Protein AF-A0A3P3Z7N4-F1 (afdb_monomer_lite)

Sequence (341 aa):
MRTVRTRLVSSTAASLHRSHCRSRAYYFGAAGAAVWHRCRRLAGVTTTTTHIASAAVSASPSSLSTARRTYYWPYPENLVPEGATTSPFQSSPVPSVRERIIREYALGPLFGSRTPCCMLGFADTARDVVERKGDVRQWVARALGKVEVDVELGALVQTKEMLLHRSGTDESPRLADGAGSRPDAELRRVTRYARLPVQARTLLEVYLPGEEQDEMNAAEDVDAIILAHGYFLQQQFYRYMTASPSSAPGYIGQSGIEGSTREEAVSKMQPHSREYSKGDDEADVKLCVTALHDTCGVIYCEVPVLDESDFVFDKLHGKEVDCETAERVMNRWTRRGTQQQ

pLDDT: mean 76.32, std 24.42, range [26.95, 98.31]

Organism: NCBI:txid420245

Radius of gyration: 34.22 Å; chains: 1; bounding box: 90×124×72 Å

Secondary structure (DSSP, 8-state):
-PPP-PPPP-------------------------------------------PPP---------------PPPSS-GGGS-TTPPPPPSSS-S-HHHHHHHHHHHHTS--TT----SEEEEESS-HHHHHTTHHHHHHHHHHHTT--TTT-EEEEEEEPP--SS--TT-TTSPEETT-TTS-TTHHHHHHH-SSPPPEEESEEEEEE-PPP---STTHHHHHHHHHHHHHHHHHHHHHHHHHHS---------------------------------TTTHHHHHHHHHHHHHHTT-EEEEEPPPP-TT----SEETTEE--HHHHHHHHHHHHHHHHHH-

Structure (mmCIF, N/CA/C/O backbone):
data_AF-A0A3P3Z7N4-F1
#
_entry.id   AF-A0A3P3Z7N4-F1
#
loop_
_atom_site.group_PDB
_atom_site.id
_atom_site.type_symbol
_atom_site.label_atom_id
_atom_site.label_alt_id
_atom_site.label_comp_id
_atom_site.label_asym_id
_atom_site.label_entity_id
_atom_site.label_seq_id
_atom_site.pdbx_PDB_ins_code
_atom_site.Cartn_x
_atom_site.Cartn_y
_atom_site.Cartn_z
_atom_site.occupancy
_atom_site.B_iso_or_equiv
_atom_site.auth_seq_id
_atom_site.auth_comp_id
_atom_site.auth_asym_id
_atom_site.auth_atom_id
_atom_site.pdbx_PDB_model_num
ATOM 1 N N . MET A 1 1 ? 50.446 45.286 4.235 1.00 41.16 1 MET A N 1
ATOM 2 C CA . MET A 1 1 ? 49.685 44.118 3.744 1.00 41.16 1 MET A CA 1
ATOM 3 C C . MET A 1 1 ? 49.775 43.017 4.790 1.00 41.16 1 MET A C 1
ATOM 5 O O . MET A 1 1 ? 50.843 42.449 4.963 1.00 41.16 1 MET A O 1
ATOM 9 N N . ARG A 1 2 ? 48.717 42.822 5.587 1.00 31.77 2 ARG A N 1
ATOM 10 C CA . ARG A 1 2 ? 48.674 41.832 6.676 1.00 31.77 2 ARG A CA 1
ATOM 11 C C . ARG A 1 2 ? 47.975 40.574 6.168 1.00 31.77 2 ARG A C 1
ATOM 13 O O . ARG A 1 2 ? 46.833 40.652 5.731 1.00 31.77 2 ARG A O 1
ATOM 20 N N . THR A 1 3 ? 48.669 39.445 6.213 1.00 37.03 3 THR A N 1
ATOM 21 C CA . THR A 1 3 ? 48.144 38.117 5.895 1.00 37.03 3 THR A CA 1
ATOM 22 C C . THR A 1 3 ? 47.471 37.527 7.133 1.00 37.03 3 THR A C 1
ATOM 24 O O . THR A 1 3 ? 48.093 37.364 8.181 1.00 37.03 3 THR A O 1
ATOM 27 N N . VAL A 1 4 ? 46.177 37.230 7.021 1.00 38.44 4 VAL A N 1
ATOM 28 C CA . VAL A 1 4 ? 45.397 36.543 8.057 1.00 38.44 4 VAL A CA 1
ATOM 29 C C . VAL A 1 4 ? 45.470 35.043 7.781 1.00 38.44 4 VAL A C 1
ATOM 31 O O . VAL A 1 4 ? 45.042 34.575 6.731 1.00 38.44 4 VAL A O 1
ATOM 34 N N . ARG A 1 5 ? 46.049 34.292 8.723 1.00 34.59 5 ARG A N 1
ATOM 35 C CA . ARG A 1 5 ? 46.011 32.825 8.766 1.00 34.59 5 ARG A CA 1
ATOM 36 C C . ARG A 1 5 ? 44.714 32.392 9.444 1.00 34.59 5 ARG A C 1
ATOM 38 O O . ARG A 1 5 ? 44.569 32.578 10.650 1.00 34.59 5 ARG A O 1
ATOM 45 N N . THR A 1 6 ? 43.808 31.778 8.699 1.00 40.41 6 THR A N 1
ATOM 46 C CA . THR A 1 6 ? 42.679 31.027 9.255 1.00 40.41 6 THR A CA 1
ATOM 47 C C . THR A 1 6 ? 43.144 29.615 9.620 1.00 40.41 6 THR A C 1
ATOM 49 O O . THR A 1 6 ? 43.668 28.873 8.792 1.00 40.41 6 THR A O 1
ATOM 52 N N . ARG A 1 7 ? 43.005 29.260 10.903 1.00 33.44 7 ARG A N 1
ATOM 53 C CA . ARG A 1 7 ? 43.149 27.887 11.402 1.00 33.44 7 ARG A CA 1
ATOM 54 C C . ARG A 1 7 ? 41.837 27.151 11.138 1.00 33.44 7 ARG A C 1
ATOM 56 O O . ARG A 1 7 ? 40.801 27.574 11.641 1.00 33.44 7 ARG A O 1
ATOM 63 N N . LEU A 1 8 ? 41.898 26.061 10.381 1.00 32.59 8 LEU A N 1
ATOM 64 C CA . LEU A 1 8 ? 40.825 25.073 10.307 1.00 32.59 8 LEU A CA 1
ATOM 65 C C . LEU A 1 8 ? 40.848 24.233 11.589 1.00 32.59 8 LEU A C 1
ATOM 67 O O . LEU A 1 8 ? 41.893 23.716 11.984 1.00 32.59 8 LEU A O 1
ATOM 71 N N . VAL A 1 9 ? 39.695 24.154 12.247 1.00 30.95 9 VAL A N 1
ATOM 72 C CA . VAL A 1 9 ? 39.437 23.276 13.387 1.00 30.95 9 VAL A CA 1
ATOM 73 C C . VAL A 1 9 ? 39.150 21.880 12.845 1.00 30.95 9 VAL A C 1
ATOM 75 O O . VAL A 1 9 ? 38.325 21.708 11.950 1.00 30.95 9 VAL A O 1
ATOM 78 N N . SER A 1 10 ? 39.856 20.893 13.382 1.00 33.38 10 SER A N 1
ATOM 79 C CA . SER A 1 10 ? 39.671 19.478 13.087 1.00 33.38 10 SER A CA 1
ATOM 80 C C . SER A 1 10 ? 38.297 19.024 13.581 1.00 33.38 10 SER A C 1
ATOM 82 O O . SER A 1 10 ? 38.078 18.934 14.787 1.00 33.38 10 SER A O 1
ATOM 84 N N . SER A 1 11 ? 37.376 18.733 12.662 1.00 31.56 11 SER A N 1
ATOM 85 C CA . SER A 1 11 ? 36.154 18.000 12.989 1.00 31.56 11 SER A CA 1
ATOM 86 C C . SER A 1 11 ? 36.476 16.509 13.024 1.00 31.56 11 SER A C 1
ATOM 88 O O . SER A 1 11 ? 36.884 15.914 12.025 1.00 31.56 11 SER A O 1
ATOM 90 N N . THR A 1 12 ? 36.361 15.923 14.210 1.00 31.84 12 THR A N 1
ATOM 91 C CA . THR A 1 12 ? 36.505 14.491 14.456 1.00 31.84 12 THR A CA 1
ATOM 92 C C . THR A 1 12 ? 35.275 13.780 13.899 1.00 31.84 12 THR A C 1
ATOM 94 O O . THR A 1 12 ? 34.240 13.706 14.553 1.00 31.84 12 THR A O 1
ATOM 97 N N . ALA A 1 13 ? 35.380 13.259 12.677 1.00 30.30 13 ALA A N 1
ATOM 98 C CA . ALA A 1 13 ? 34.390 12.341 12.136 1.00 30.30 13 ALA A CA 1
ATOM 99 C C . ALA A 1 13 ? 34.487 11.008 12.893 1.00 30.30 13 ALA A C 1
ATOM 101 O O . ALA A 1 13 ? 35.474 10.277 12.779 1.00 30.30 13 ALA A O 1
ATOM 102 N N . ALA A 1 14 ? 33.465 10.706 13.691 1.00 31.00 14 ALA A N 1
ATOM 103 C CA . ALA A 1 14 ? 33.264 9.384 14.255 1.00 31.00 14 ALA A CA 1
ATOM 104 C C . ALA A 1 14 ? 32.964 8.408 13.107 1.00 31.00 14 ALA A C 1
ATOM 106 O O . ALA A 1 14 ? 31.876 8.380 12.541 1.00 31.00 14 ALA A O 1
ATOM 107 N N . SER A 1 15 ? 33.983 7.634 12.742 1.00 31.30 15 SER A N 1
ATOM 108 C CA . SER A 1 15 ? 33.904 6.500 11.827 1.00 31.30 15 SER A CA 1
ATOM 109 C C . SER A 1 15 ? 32.973 5.436 12.418 1.00 31.30 15 SER A C 1
ATOM 111 O O . SER A 1 15 ? 33.385 4.651 13.277 1.00 31.30 15 SER A O 1
ATOM 113 N N . LEU A 1 16 ? 31.725 5.386 11.948 1.00 34.00 16 LEU A N 1
ATOM 114 C CA . LEU A 1 16 ? 30.854 4.239 12.174 1.00 34.00 16 LEU A CA 1
ATOM 115 C C . LEU A 1 16 ? 31.331 3.079 11.301 1.00 34.00 16 LEU A C 1
ATOM 117 O O . LEU A 1 16 ? 31.264 3.078 10.073 1.00 34.00 16 LEU A O 1
ATOM 121 N N . HIS A 1 17 ? 31.884 2.103 12.004 1.00 26.95 17 HIS A N 1
ATOM 122 C CA . HIS A 1 17 ? 32.430 0.861 11.505 1.00 26.95 17 HIS A CA 1
ATOM 123 C C . HIS A 1 17 ? 31.325 0.072 10.782 1.00 26.95 17 HIS A C 1
ATOM 125 O O . HIS A 1 17 ? 30.440 -0.503 11.413 1.00 26.95 17 HIS A O 1
ATOM 131 N N . ARG A 1 18 ? 31.380 0.031 9.444 1.00 31.12 18 ARG A N 1
ATOM 132 C CA . ARG A 1 18 ? 30.568 -0.867 8.609 1.00 31.12 18 ARG A CA 1
ATOM 133 C C . ARG A 1 18 ? 30.838 -2.308 9.057 1.00 31.12 18 ARG A C 1
ATOM 135 O O . ARG A 1 18 ? 31.933 -2.839 8.873 1.00 31.12 18 ARG A O 1
ATOM 142 N N . SER A 1 19 ? 29.856 -2.919 9.709 1.00 35.84 19 SER A N 1
ATOM 143 C CA . SER A 1 19 ? 29.897 -4.319 10.119 1.00 35.84 19 SER A CA 1
ATOM 144 C C . SER A 1 19 ? 29.533 -5.187 8.911 1.00 35.84 19 SER A C 1
ATOM 146 O O . SER A 1 19 ? 28.408 -5.154 8.415 1.00 35.84 19 SER A O 1
ATOM 148 N N . HIS A 1 20 ? 30.508 -5.952 8.419 1.00 32.84 20 HIS A N 1
ATOM 149 C CA . HIS A 1 20 ? 30.301 -6.990 7.417 1.00 32.84 20 HIS A CA 1
ATOM 150 C C . HIS A 1 20 ? 29.533 -8.169 8.034 1.00 32.84 20 HIS A C 1
ATOM 152 O O . HIS A 1 20 ? 30.132 -9.069 8.626 1.00 32.84 20 HIS A O 1
ATOM 158 N N . CYS A 1 21 ? 28.215 -8.207 7.846 1.00 35.97 21 CYS A N 1
ATOM 159 C CA . CYS A 1 21 ? 27.433 -9.421 8.055 1.00 35.97 21 CYS A CA 1
ATOM 160 C C . CYS A 1 21 ? 27.769 -10.434 6.951 1.00 35.97 21 CYS A C 1
ATOM 162 O O . CYS A 1 21 ? 27.245 -10.395 5.840 1.00 35.97 21 CYS A O 1
ATOM 164 N N . ARG A 1 22 ? 28.696 -11.348 7.258 1.00 32.25 22 ARG A N 1
ATOM 165 C CA . ARG A 1 22 ? 28.960 -12.554 6.467 1.00 32.25 22 ARG A CA 1
ATOM 166 C C . ARG A 1 22 ? 27.738 -13.475 6.541 1.00 32.25 22 ARG A C 1
ATOM 168 O O . ARG A 1 22 ? 27.557 -14.171 7.537 1.00 32.25 22 ARG A O 1
ATOM 175 N N . SER A 1 23 ? 26.941 -13.520 5.474 1.00 32.84 23 SER A N 1
ATOM 176 C CA . SER A 1 23 ? 25.936 -14.566 5.265 1.00 32.84 23 SER A CA 1
ATOM 177 C C . SER A 1 23 ? 26.603 -15.939 5.237 1.00 32.84 23 SER A C 1
ATOM 179 O O . SER A 1 23 ? 27.357 -16.285 4.327 1.00 32.84 23 SER A O 1
ATOM 181 N N . ARG A 1 24 ? 26.335 -16.726 6.278 1.00 31.88 24 ARG A N 1
ATOM 182 C CA . ARG A 1 24 ? 26.761 -18.116 6.407 1.00 31.88 24 ARG A CA 1
ATOM 183 C C . ARG A 1 24 ? 25.707 -18.982 5.717 1.00 31.88 24 ARG A C 1
ATOM 185 O O . ARG A 1 24 ? 24.643 -19.232 6.273 1.00 31.88 24 ARG A O 1
ATOM 192 N N . ALA A 1 25 ? 25.987 -19.395 4.485 1.00 29.91 25 ALA A N 1
ATOM 193 C CA . ALA A 1 25 ? 25.160 -20.352 3.763 1.00 29.91 25 ALA A CA 1
ATOM 194 C C . ALA A 1 25 ? 25.224 -21.719 4.465 1.00 29.91 25 ALA A C 1
ATOM 196 O O . ALA A 1 25 ? 26.286 -22.341 4.544 1.00 29.91 25 ALA A O 1
ATOM 197 N N . TYR A 1 26 ? 24.090 -22.180 4.988 1.00 34.16 26 TYR A N 1
ATOM 198 C CA . TYR A 1 26 ? 23.929 -23.557 5.435 1.00 34.16 26 TYR A CA 1
ATOM 199 C C . TYR A 1 26 ? 23.662 -24.433 4.210 1.00 34.16 26 TYR A C 1
ATOM 201 O O . TYR A 1 26 ? 22.595 -24.371 3.605 1.00 34.16 26 TYR A O 1
ATOM 209 N N . TYR A 1 27 ? 24.645 -25.255 3.844 1.00 31.73 27 TYR A N 1
ATOM 210 C CA . TYR A 1 27 ? 24.442 -26.381 2.939 1.00 31.73 27 TYR A CA 1
ATOM 211 C C . TYR A 1 27 ? 23.614 -27.447 3.666 1.00 31.73 27 TYR A C 1
ATOM 213 O O . TYR A 1 27 ? 24.137 -28.171 4.511 1.00 31.73 27 TYR A O 1
ATOM 221 N N . PHE A 1 28 ? 22.328 -27.560 3.333 1.00 33.28 28 PHE A N 1
ATOM 222 C CA . PHE A 1 28 ? 21.555 -28.767 3.616 1.00 33.28 28 PHE A CA 1
ATOM 223 C C . PHE A 1 28 ? 21.706 -29.731 2.438 1.00 33.28 28 PHE A C 1
ATOM 225 O O . PHE A 1 28 ? 21.232 -29.474 1.333 1.00 33.28 28 PHE A O 1
ATOM 232 N N . GLY A 1 29 ? 22.409 -30.838 2.681 1.00 32.66 29 GLY A N 1
ATOM 233 C CA . GLY A 1 29 ? 22.515 -31.949 1.745 1.00 32.66 29 GLY A CA 1
ATOM 234 C C . GLY A 1 29 ? 21.173 -32.666 1.609 1.00 32.66 29 GLY A C 1
ATOM 235 O O . GLY A 1 29 ? 20.646 -33.197 2.584 1.00 32.66 29 GLY A O 1
ATOM 236 N N . ALA A 1 30 ? 20.628 -32.691 0.396 1.00 33.91 30 ALA A N 1
ATOM 237 C CA . ALA A 1 30 ? 19.471 -33.502 0.050 1.00 33.91 30 ALA A CA 1
ATOM 238 C C . ALA A 1 30 ? 19.937 -34.920 -0.317 1.00 33.91 30 ALA A C 1
ATOM 240 O O . ALA A 1 30 ? 20.406 -35.168 -1.425 1.00 33.91 30 ALA A O 1
ATOM 241 N N . ALA A 1 31 ? 19.799 -35.854 0.622 1.00 38.25 31 ALA A N 1
ATOM 242 C CA . ALA A 1 31 ? 19.854 -37.287 0.365 1.00 38.25 31 ALA A CA 1
ATOM 243 C C . ALA A 1 31 ? 18.540 -37.910 0.849 1.00 38.25 31 ALA A C 1
ATOM 245 O O . ALA A 1 31 ? 18.157 -37.721 2.000 1.00 38.25 31 ALA A O 1
ATOM 246 N N . GLY A 1 32 ? 17.857 -38.652 -0.028 1.00 34.69 32 GLY A N 1
ATOM 247 C CA . GLY A 1 32 ? 16.730 -39.506 0.360 1.00 34.69 32 GLY A CA 1
ATOM 248 C C . GLY A 1 32 ? 15.469 -39.339 -0.481 1.00 34.69 32 GLY A C 1
ATOM 249 O O . GLY A 1 32 ? 14.424 -38.957 0.036 1.00 34.69 32 GLY A O 1
ATOM 250 N N . ALA A 1 33 ? 15.529 -39.680 -1.769 1.00 35.25 33 ALA A N 1
ATOM 251 C CA . ALA A 1 33 ? 14.325 -39.977 -2.539 1.00 35.25 33 ALA A CA 1
ATOM 252 C C . ALA A 1 33 ? 13.816 -41.379 -2.149 1.00 35.25 33 ALA A C 1
ATOM 254 O O . ALA A 1 33 ? 14.260 -42.385 -2.699 1.00 35.25 33 ALA A O 1
ATOM 255 N N . ALA A 1 34 ? 12.906 -41.452 -1.176 1.00 40.03 34 ALA A N 1
ATOM 256 C CA . ALA A 1 34 ? 12.147 -42.663 -0.878 1.00 40.03 34 ALA A CA 1
ATOM 257 C C . ALA A 1 34 ? 10.864 -42.676 -1.722 1.00 40.03 34 ALA A C 1
ATOM 259 O O . ALA A 1 34 ? 9.957 -41.863 -1.546 1.00 40.03 34 ALA A O 1
ATOM 260 N N . VAL A 1 35 ? 10.824 -43.607 -2.670 1.00 34.88 35 VAL A N 1
ATOM 261 C CA . VAL A 1 35 ? 9.716 -43.878 -3.587 1.00 34.88 35 VAL A CA 1
ATOM 262 C C . VAL A 1 35 ? 8.521 -44.429 -2.803 1.00 34.88 35 VAL A C 1
ATOM 264 O O . VAL A 1 35 ? 8.566 -45.539 -2.277 1.00 34.88 35 VAL A O 1
ATOM 267 N N . TRP A 1 36 ? 7.429 -43.667 -2.738 1.00 35.41 36 TRP A N 1
ATOM 268 C CA . TRP A 1 36 ? 6.142 -44.149 -2.232 1.00 35.41 36 TRP A CA 1
ATOM 269 C C . TRP A 1 36 ? 5.410 -44.919 -3.338 1.00 35.41 36 TRP A C 1
ATOM 271 O O . TRP A 1 36 ? 4.819 -44.331 -4.245 1.00 35.41 36 TRP A O 1
ATOM 281 N N . HIS A 1 37 ? 5.430 -46.250 -3.264 1.00 35.28 37 HIS A N 1
ATOM 282 C CA . HIS A 1 37 ? 4.604 -47.103 -4.116 1.00 35.28 37 HIS A CA 1
ATOM 283 C C . HIS A 1 37 ? 3.136 -47.064 -3.663 1.00 35.28 37 HIS A C 1
ATOM 285 O O . HIS A 1 37 ? 2.787 -47.497 -2.566 1.00 35.28 37 HIS A O 1
ATOM 291 N N . ARG A 1 38 ? 2.245 -46.582 -4.541 1.00 39.53 38 ARG A N 1
ATOM 292 C CA . ARG A 1 38 ? 0.792 -46.766 -4.411 1.00 39.53 38 ARG A CA 1
ATOM 293 C C . ARG A 1 38 ? 0.432 -48.218 -4.733 1.00 39.53 38 ARG A C 1
ATOM 295 O O . ARG A 1 38 ? 0.406 -48.603 -5.900 1.00 39.53 38 ARG A O 1
ATOM 302 N N . CYS A 1 39 ? 0.080 -49.001 -3.718 1.00 37.50 39 CYS A N 1
ATOM 303 C CA . CYS A 1 39 ? -0.591 -50.287 -3.901 1.00 37.50 39 CYS A CA 1
ATOM 304 C C . CYS A 1 39 ? -2.046 -50.064 -4.345 1.00 37.50 39 CYS A C 1
ATOM 306 O O . CYS A 1 39 ? -2.912 -49.745 -3.531 1.00 37.50 39 CYS A O 1
ATOM 308 N N . ARG A 1 40 ? -2.337 -50.255 -5.638 1.00 40.84 40 ARG A N 1
ATOM 309 C CA . ARG A 1 40 ? -3.708 -50.497 -6.112 1.00 40.84 40 ARG A CA 1
ATOM 310 C C . ARG A 1 40 ? -4.073 -51.949 -5.805 1.00 40.84 40 ARG A C 1
ATOM 312 O O . ARG A 1 40 ? -3.492 -52.861 -6.383 1.00 40.84 40 ARG A O 1
ATOM 319 N N . ARG A 1 41 ? -5.045 -52.160 -4.915 1.00 37.22 41 ARG A N 1
ATOM 320 C CA . ARG A 1 41 ? -5.753 -53.441 -4.800 1.00 37.22 41 ARG A CA 1
ATOM 321 C C . ARG A 1 41 ? -6.722 -53.549 -5.977 1.00 37.22 41 ARG A C 1
ATOM 323 O O . ARG A 1 41 ? -7.658 -52.761 -6.062 1.00 37.22 41 ARG A O 1
ATOM 330 N N . LEU A 1 42 ? -6.491 -54.506 -6.868 1.00 42.88 42 LEU A N 1
ATOM 331 C CA . LEU A 1 42 ? -7.508 -54.995 -7.792 1.00 42.88 42 LEU A CA 1
ATOM 332 C C . LEU A 1 42 ? -8.066 -56.289 -7.201 1.00 42.88 42 LEU A C 1
ATOM 334 O O . LEU A 1 42 ? -7.333 -57.255 -7.005 1.00 42.88 42 LEU A O 1
ATOM 338 N N . ALA A 1 43 ? -9.355 -56.271 -6.875 1.00 41.62 43 ALA A N 1
ATOM 339 C CA . ALA A 1 43 ? -10.133 -57.478 -6.663 1.00 41.62 43 ALA A CA 1
ATOM 340 C C . ALA A 1 43 ? -10.435 -58.078 -8.044 1.00 41.62 43 ALA A C 1
ATOM 342 O O . ALA A 1 43 ? -10.954 -57.382 -8.915 1.00 41.62 43 ALA A O 1
ATOM 343 N N . GLY A 1 44 ? -10.070 -59.342 -8.248 1.00 36.41 44 GLY A N 1
ATOM 344 C CA . GLY A 1 44 ? -10.205 -60.031 -9.527 1.00 36.41 44 GLY A CA 1
ATOM 345 C C . GLY A 1 44 ? -10.417 -61.525 -9.325 1.00 36.41 44 GLY A C 1
ATOM 346 O O . GLY A 1 44 ? -9.479 -62.266 -9.066 1.00 36.41 44 GLY A O 1
ATOM 347 N N . VAL A 1 45 ? -11.695 -61.880 -9.391 1.00 42.09 45 VAL A N 1
ATOM 348 C CA . VAL A 1 45 ? -12.370 -63.168 -9.594 1.00 42.09 45 VAL A CA 1
ATOM 349 C C . VAL A 1 45 ? -11.506 -64.342 -10.100 1.00 42.09 45 VAL A C 1
ATOM 351 O O . VAL A 1 45 ? -10.765 -64.239 -11.072 1.00 42.09 45 VAL A O 1
ATOM 354 N N . THR A 1 46 ? -11.703 -65.490 -9.449 1.00 43.62 46 THR A N 1
ATOM 355 C CA . THR A 1 46 ? -11.243 -66.846 -9.790 1.00 43.62 46 THR A CA 1
ATOM 356 C C . THR A 1 46 ? -11.765 -67.363 -11.135 1.00 43.62 46 THR A C 1
ATOM 358 O O . THR A 1 46 ? -12.975 -67.366 -11.354 1.00 43.62 46 THR A O 1
ATOM 361 N N . THR A 1 47 ? -10.887 -67.965 -11.943 1.00 41.44 47 THR A N 1
ATOM 362 C CA . THR A 1 47 ? -11.265 -68.993 -12.930 1.00 41.44 47 THR A CA 1
ATOM 363 C C . THR A 1 47 ? -10.280 -70.156 -12.908 1.00 41.44 47 THR A C 1
ATOM 365 O O . THR A 1 47 ? -9.063 -69.979 -12.893 1.00 41.44 47 THR A O 1
ATOM 368 N N . THR A 1 48 ? -10.856 -71.348 -12.878 1.00 39.34 48 THR A N 1
ATOM 369 C CA . THR A 1 48 ? -10.256 -72.673 -12.760 1.00 39.34 48 THR A CA 1
ATOM 370 C C . THR A 1 48 ? -9.749 -73.216 -14.104 1.00 39.34 48 THR A C 1
ATOM 372 O O . THR A 1 48 ? -10.417 -73.089 -15.121 1.00 39.34 48 THR A O 1
ATOM 375 N N . THR A 1 49 ? -8.578 -73.860 -14.035 1.00 40.22 49 THR A N 1
ATOM 376 C CA . THR A 1 49 ? -8.130 -75.079 -14.745 1.00 40.22 49 THR A CA 1
ATOM 377 C C . THR A 1 49 ? -8.274 -75.194 -16.273 1.00 40.22 49 THR A C 1
ATOM 379 O O . THR A 1 49 ? -9.364 -75.288 -16.817 1.00 40.22 49 THR A O 1
ATOM 382 N N . THR A 1 50 ? -7.152 -75.425 -16.960 1.00 40.75 50 THR A N 1
ATOM 383 C CA . THR A 1 50 ? -6.823 -76.714 -17.612 1.00 40.75 50 THR A CA 1
ATOM 384 C C . THR A 1 50 ? -5.391 -76.659 -18.151 1.00 40.75 50 THR A C 1
ATOM 386 O O . THR A 1 50 ? -4.983 -75.701 -18.801 1.00 40.75 50 THR A O 1
ATOM 389 N N . HIS A 1 51 ? -4.607 -77.693 -17.845 1.00 42.16 51 HIS A N 1
ATOM 390 C CA . HIS A 1 51 ? -3.288 -77.910 -18.426 1.00 42.16 51 HIS A CA 1
ATOM 391 C C . HIS A 1 51 ? -3.455 -78.489 -19.830 1.00 42.16 51 HIS A C 1
ATOM 393 O O . HIS A 1 51 ? -4.006 -79.578 -19.983 1.00 42.16 51 HIS A O 1
ATOM 399 N N . ILE A 1 52 ? -2.941 -77.788 -20.838 1.00 47.25 52 ILE A N 1
ATOM 400 C CA . ILE A 1 52 ? -2.688 -78.353 -22.163 1.00 47.25 52 ILE A CA 1
ATOM 401 C C . ILE A 1 52 ? -1.190 -78.240 -22.426 1.00 47.25 52 ILE A C 1
ATOM 403 O O . ILE A 1 52 ? -0.566 -77.207 -22.183 1.00 47.25 52 ILE A O 1
ATOM 407 N N . ALA A 1 53 ? -0.624 -79.372 -22.835 1.00 47.28 53 ALA A N 1
ATOM 408 C CA . ALA A 1 53 ? 0.790 -79.600 -23.040 1.00 47.28 53 ALA A CA 1
ATOM 409 C C . ALA A 1 53 ? 1.404 -78.620 -24.050 1.00 47.28 53 ALA A C 1
ATOM 411 O O . ALA A 1 53 ? 0.838 -78.321 -25.100 1.00 47.28 53 ALA A O 1
ATOM 412 N N . SER A 1 54 ? 2.601 -78.161 -23.696 1.00 42.56 54 SER A N 1
ATOM 413 C CA . SER A 1 54 ? 3.467 -77.300 -24.490 1.00 42.56 54 SER A CA 1
ATOM 414 C C . SER A 1 54 ? 3.930 -78.018 -25.761 1.00 42.56 54 SER A C 1
ATOM 416 O O . SER A 1 54 ? 4.638 -79.021 -25.682 1.00 42.56 54 SER A O 1
ATOM 418 N N . ALA A 1 55 ? 3.567 -77.486 -26.927 1.00 46.25 55 ALA A N 1
ATOM 419 C CA . ALA A 1 55 ? 4.331 -77.695 -28.149 1.00 46.25 55 ALA A CA 1
ATOM 420 C C . ALA A 1 55 ? 5.332 -76.541 -28.257 1.00 46.25 55 ALA A C 1
ATOM 422 O O . ALA A 1 55 ? 4.945 -75.372 -28.231 1.00 46.25 55 ALA A O 1
ATOM 423 N N . ALA A 1 56 ? 6.619 -76.877 -28.333 1.00 50.75 56 ALA A N 1
ATOM 424 C CA . ALA A 1 56 ? 7.707 -75.925 -28.483 1.00 50.75 56 ALA A CA 1
ATOM 425 C C . ALA A 1 56 ? 7.521 -75.102 -29.767 1.00 50.75 56 ALA A C 1
ATOM 427 O O . ALA A 1 56 ? 7.860 -75.541 -30.864 1.00 50.75 56 ALA A O 1
ATOM 428 N N . VAL A 1 57 ? 6.974 -73.895 -29.623 1.00 48.16 57 VAL A N 1
ATOM 429 C CA . VAL A 1 57 ? 7.006 -72.879 -30.669 1.00 48.16 57 VAL A CA 1
ATOM 430 C C . VAL A 1 57 ? 8.425 -72.335 -30.682 1.00 48.16 57 VAL A C 1
ATOM 432 O O . VAL A 1 57 ? 8.874 -71.706 -29.724 1.00 48.16 57 VAL A O 1
ATOM 435 N N . SER A 1 58 ? 9.144 -72.614 -31.765 1.00 50.97 58 SER A N 1
ATOM 436 C CA . SER A 1 58 ? 10.393 -71.948 -32.103 1.00 50.97 58 SER A CA 1
ATOM 437 C C . SER A 1 58 ? 10.163 -70.437 -32.059 1.00 50.97 58 SER A C 1
ATOM 439 O O . SER A 1 58 ? 9.543 -69.870 -32.961 1.00 50.97 58 SER A O 1
ATOM 441 N N . ALA A 1 59 ? 10.621 -69.792 -30.989 1.00 49.78 59 ALA A N 1
ATOM 442 C CA . ALA A 1 59 ? 10.638 -68.348 -30.884 1.00 49.78 59 ALA A CA 1
ATOM 443 C C . ALA A 1 59 ? 11.635 -67.827 -31.924 1.00 49.78 59 ALA A C 1
ATOM 445 O O . ALA A 1 59 ? 12.848 -67.845 -31.719 1.00 49.78 59 ALA A O 1
ATOM 446 N N . SER A 1 60 ? 11.115 -67.401 -33.074 1.00 59.19 60 SER A N 1
ATOM 447 C CA . SER A 1 60 ? 11.826 -66.509 -33.984 1.00 59.19 60 SER A CA 1
ATOM 448 C C . SER A 1 60 ? 12.370 -65.331 -33.172 1.00 59.19 60 SER A C 1
ATOM 450 O O . SER A 1 60 ? 11.654 -64.867 -32.281 1.00 59.19 60 SER A O 1
ATOM 452 N N . PRO A 1 61 ? 13.592 -64.835 -33.438 1.00 53.66 61 PRO A N 1
ATOM 453 C CA . PRO A 1 61 ? 14.145 -63.714 -32.696 1.00 53.66 61 PRO A CA 1
ATOM 454 C C . PRO A 1 61 ? 13.235 -62.508 -32.911 1.00 53.66 61 PRO A C 1
ATOM 456 O O . PRO A 1 61 ? 13.283 -61.845 -33.947 1.00 53.66 61 PRO A O 1
ATOM 459 N N . SER A 1 62 ? 12.366 -62.248 -31.937 1.00 56.06 62 SER A N 1
ATOM 460 C CA . SER A 1 62 ? 11.606 -61.017 -31.847 1.00 56.06 62 SER A CA 1
ATOM 461 C C . SER A 1 62 ? 12.642 -59.914 -31.735 1.00 56.06 62 SER A C 1
ATOM 463 O O . SER A 1 62 ? 13.246 -59.721 -30.680 1.00 56.06 62 SER A O 1
ATOM 465 N N . SER A 1 63 ? 12.905 -59.249 -32.860 1.00 54.88 63 SER A N 1
ATOM 466 C CA . SER A 1 63 ? 13.622 -57.984 -32.901 1.00 54.88 63 SER A CA 1
ATOM 467 C C . SER A 1 63 ? 13.111 -57.143 -31.736 1.00 54.88 63 SER A C 1
ATOM 469 O O . SER A 1 63 ? 11.904 -56.916 -31.622 1.00 54.88 63 SER A O 1
ATOM 471 N N . LEU A 1 64 ? 14.016 -56.754 -30.834 1.00 57.00 64 LEU A N 1
ATOM 472 C CA . LEU A 1 64 ? 13.753 -55.754 -29.810 1.00 57.00 64 LEU A CA 1
ATOM 473 C C . LEU A 1 64 ? 13.330 -54.480 -30.544 1.00 57.00 64 LEU A C 1
ATOM 475 O O . LEU A 1 64 ? 14.163 -53.657 -30.920 1.00 57.00 64 LEU A O 1
ATOM 479 N N . SER A 1 65 ? 12.026 -54.354 -30.795 1.00 57.53 65 SER A N 1
ATOM 480 C CA . SER A 1 65 ? 11.393 -53.129 -31.245 1.00 57.53 65 SER A CA 1
ATOM 481 C C . SER A 1 65 ? 11.568 -52.148 -30.101 1.00 57.53 65 SER A C 1
ATOM 483 O O . SER A 1 65 ? 10.803 -52.122 -29.137 1.00 57.53 65 SER A O 1
ATOM 485 N N . THR A 1 66 ? 12.663 -51.397 -30.149 1.00 61.06 66 THR A N 1
ATOM 486 C CA . THR A 1 66 ? 12.814 -50.214 -29.323 1.00 61.06 66 THR A CA 1
ATOM 487 C C . THR A 1 66 ? 11.614 -49.341 -29.645 1.00 61.06 66 THR A C 1
ATOM 489 O O . THR A 1 66 ? 11.422 -48.945 -30.796 1.00 61.06 66 THR A O 1
ATOM 492 N N . ALA A 1 67 ? 10.762 -49.101 -28.644 1.00 58.75 67 ALA A N 1
ATOM 493 C CA . ALA A 1 67 ? 9.653 -48.171 -28.767 1.00 58.75 67 ALA A CA 1
ATOM 494 C C . ALA A 1 67 ? 10.235 -46.853 -29.284 1.00 58.75 67 ALA A C 1
ATOM 496 O O . ALA A 1 67 ? 10.946 -46.150 -28.559 1.00 58.75 67 ALA A O 1
ATOM 497 N N . ARG A 1 68 ? 10.023 -46.571 -30.576 1.00 62.84 68 ARG A N 1
ATOM 498 C CA . ARG A 1 68 ? 10.458 -45.325 -31.196 1.00 62.84 68 ARG A CA 1
ATOM 499 C C . ARG A 1 68 ? 9.802 -44.226 -30.378 1.00 62.84 68 ARG A C 1
ATOM 501 O O . ARG A 1 68 ? 8.582 -44.110 -30.386 1.00 62.84 68 ARG A O 1
ATOM 508 N N . ARG A 1 69 ? 10.601 -43.467 -29.625 1.00 63.84 69 ARG A N 1
ATOM 509 C CA . ARG A 1 69 ? 10.123 -42.276 -28.926 1.00 63.84 69 ARG A CA 1
ATOM 510 C C . ARG A 1 69 ? 9.564 -41.336 -29.987 1.00 63.84 69 ARG A C 1
ATOM 512 O O . ARG A 1 69 ? 10.321 -40.704 -30.717 1.00 63.84 69 ARG A O 1
ATOM 519 N N . THR A 1 70 ? 8.247 -41.301 -30.111 1.00 72.69 70 THR A N 1
ATOM 520 C CA . THR A 1 70 ? 7.547 -40.312 -30.917 1.00 72.69 70 THR A CA 1
ATOM 521 C C . THR A 1 70 ? 7.538 -39.028 -30.107 1.00 72.69 70 THR A C 1
ATOM 523 O O . THR A 1 70 ? 6.804 -38.905 -29.127 1.00 72.69 70 THR A O 1
ATOM 526 N N . TYR A 1 71 ? 8.414 -38.097 -30.464 1.00 81.19 71 TYR A N 1
ATOM 527 C CA . TYR A 1 71 ? 8.331 -36.739 -29.951 1.00 81.19 71 TYR A CA 1
ATOM 528 C C . TYR A 1 71 ? 7.258 -36.012 -30.761 1.00 81.19 71 TYR A C 1
ATOM 530 O O . TYR A 1 71 ? 7.333 -35.969 -31.988 1.00 81.19 71 TYR A O 1
ATOM 538 N N . TYR A 1 72 ? 6.248 -35.484 -30.075 1.00 86.38 72 TYR A N 1
ATOM 539 C CA . TYR A 1 72 ? 5.260 -34.592 -30.672 1.00 86.38 72 TYR A CA 1
ATOM 540 C C . TYR A 1 72 ? 5.708 -33.154 -30.429 1.00 86.38 72 TYR A C 1
ATOM 542 O O . TYR A 1 72 ? 6.117 -32.812 -29.317 1.00 86.38 72 TYR A O 1
ATOM 550 N N . TRP A 1 73 ? 5.641 -32.320 -31.465 1.00 91.88 73 TRP A N 1
ATOM 551 C CA . TRP A 1 73 ? 5.824 -30.884 -31.295 1.00 91.88 73 TRP A CA 1
ATOM 552 C C . TRP A 1 73 ? 4.665 -30.332 -30.452 1.00 91.88 73 TRP A C 1
ATOM 554 O O . TRP A 1 73 ? 3.512 -30.644 -30.745 1.00 91.88 73 TRP A O 1
ATOM 564 N N . PRO A 1 74 ? 4.939 -29.528 -29.408 1.00 93.44 74 PRO A N 1
ATOM 565 C CA . PRO A 1 74 ? 3.891 -28.994 -28.537 1.00 93.44 74 PRO A CA 1
ATOM 566 C C . PRO A 1 74 ? 3.037 -27.910 -29.211 1.00 93.44 74 PRO A C 1
ATOM 568 O O . PRO A 1 74 ? 1.999 -27.536 -28.674 1.00 93.44 74 PRO A O 1
ATOM 571 N N . TYR A 1 75 ? 3.469 -27.399 -30.366 1.00 95.88 75 TYR A N 1
ATOM 572 C CA . TYR A 1 75 ? 2.843 -26.279 -31.058 1.00 95.88 75 TYR A CA 1
ATOM 573 C C . TYR A 1 75 ? 2.237 -26.754 -32.386 1.00 95.88 75 TYR A C 1
ATOM 575 O O . TYR A 1 75 ? 2.997 -27.159 -33.268 1.00 95.88 75 TYR A O 1
ATOM 583 N N . PRO A 1 76 ? 0.897 -26.746 -32.531 1.00 94.12 76 PRO A N 1
ATOM 584 C CA . PRO A 1 76 ? 0.247 -27.062 -33.799 1.00 94.12 76 PRO A CA 1
ATOM 585 C C . PRO A 1 76 ? 0.396 -25.902 -34.798 1.00 94.12 76 PRO A C 1
ATOM 587 O O . PRO A 1 76 ? 0.636 -24.760 -34.407 1.00 94.12 76 PRO A O 1
ATOM 590 N N . GLU A 1 77 ? 0.218 -26.183 -36.091 1.00 93.19 77 GLU A N 1
ATOM 591 C CA . GLU A 1 77 ? 0.393 -25.201 -37.181 1.00 93.19 77 GLU A CA 1
ATOM 592 C C . GLU A 1 77 ? -0.560 -24.001 -37.074 1.00 93.19 77 GLU A C 1
ATOM 594 O O . GLU A 1 77 ? -0.226 -22.895 -37.481 1.00 93.19 77 GLU A O 1
ATOM 599 N N . ASN A 1 78 ? -1.720 -24.191 -36.448 1.00 93.62 78 ASN A N 1
ATOM 600 C CA . ASN A 1 78 ? -2.732 -23.161 -36.240 1.00 93.62 78 ASN A CA 1
ATOM 601 C C . ASN A 1 78 ? -2.568 -22.375 -34.924 1.00 93.62 78 ASN A C 1
ATOM 603 O O . ASN A 1 78 ? -3.489 -21.656 -34.537 1.00 93.62 78 ASN A O 1
ATOM 607 N N . LEU A 1 79 ? -1.437 -22.513 -34.215 1.00 96.38 79 LEU A N 1
ATOM 608 C CA . LEU A 1 79 ? -1.189 -21.772 -32.972 1.00 96.38 79 LEU A CA 1
ATOM 609 C C . LEU A 1 79 ? -1.161 -20.254 -33.200 1.00 96.38 79 LEU A C 1
ATOM 611 O O . LEU A 1 79 ? -1.665 -19.494 -32.375 1.00 96.38 79 LEU A O 1
ATOM 615 N N . VAL A 1 80 ? -0.567 -19.821 -34.313 1.00 96.44 80 VAL A N 1
ATOM 616 C CA . VAL A 1 80 ? -0.560 -18.426 -34.758 1.00 96.44 80 VAL A CA 1
ATOM 617 C C . VAL A 1 80 ? -1.257 -18.388 -36.116 1.00 96.44 80 VAL A C 1
ATOM 619 O O . VAL A 1 80 ? -0.832 -19.121 -37.008 1.00 96.44 80 VAL A O 1
ATOM 622 N N . PRO A 1 81 ? -2.318 -17.579 -36.293 1.00 96.50 81 PRO A N 1
ATOM 623 C CA . PRO A 1 81 ? -3.014 -17.496 -37.570 1.00 96.50 81 PRO A CA 1
ATOM 624 C C . PRO A 1 81 ? -2.066 -17.123 -38.712 1.00 96.50 81 PRO A C 1
ATOM 626 O O . PRO A 1 81 ? -1.190 -16.267 -38.552 1.00 96.50 81 PRO A O 1
ATOM 629 N N . GLU A 1 82 ? -2.262 -17.740 -39.875 1.00 95.69 82 GLU A N 1
ATOM 630 C CA . GLU A 1 82 ? -1.463 -17.441 -41.062 1.00 95.69 82 GLU A CA 1
ATOM 631 C C . GLU A 1 82 ? -1.566 -15.953 -41.423 1.00 95.69 82 GLU A C 1
ATOM 633 O O . GLU A 1 82 ? -2.653 -15.380 -41.500 1.00 95.69 82 GLU A O 1
ATOM 638 N N . GLY A 1 83 ? -0.413 -15.307 -41.608 1.00 95.62 83 GLY A N 1
ATOM 639 C CA . GLY A 1 83 ? -0.331 -13.877 -41.913 1.00 95.62 83 GLY A CA 1
ATOM 640 C C . GLY A 1 83 ? -0.495 -12.934 -40.714 1.00 95.62 83 GLY A C 1
ATOM 641 O O . GLY A 1 83 ? -0.417 -11.720 -40.903 1.00 95.62 83 GLY A O 1
ATOM 642 N N . ALA A 1 84 ? -0.677 -13.436 -39.486 1.00 96.25 84 ALA A N 1
ATOM 643 C CA . ALA A 1 84 ? -0.749 -12.580 -38.303 1.00 96.25 84 ALA A CA 1
ATOM 644 C C . ALA A 1 84 ? 0.631 -12.011 -37.925 1.00 96.25 84 ALA A C 1
ATOM 646 O O . ALA A 1 84 ? 1.586 -12.746 -37.672 1.00 96.25 84 ALA A O 1
ATOM 647 N N . THR A 1 85 ? 0.731 -10.684 -37.825 1.00 96.31 85 THR A N 1
ATOM 648 C CA . THR A 1 85 ? 1.918 -10.012 -37.282 1.00 96.31 85 THR A CA 1
ATOM 649 C C . THR A 1 85 ? 1.895 -10.056 -35.757 1.00 96.31 85 THR A C 1
ATOM 651 O O . THR A 1 85 ? 0.966 -9.539 -35.135 1.00 96.31 85 THR A O 1
ATOM 654 N N . THR A 1 86 ? 2.925 -10.629 -35.138 1.00 96.62 86 THR A N 1
ATOM 655 C CA . THR A 1 86 ? 3.080 -10.633 -33.676 1.00 96.62 86 THR A CA 1
ATOM 656 C C . THR A 1 86 ? 3.700 -9.329 -33.185 1.00 96.62 86 THR A C 1
ATOM 658 O O . THR A 1 86 ? 4.556 -8.750 -33.857 1.00 96.62 86 THR A O 1
ATOM 661 N N . SER A 1 87 ? 3.326 -8.887 -31.985 1.00 97.31 87 SER A N 1
ATOM 662 C CA . SER A 1 87 ? 3.979 -7.746 -31.343 1.00 97.31 87 SER A CA 1
ATOM 663 C C . SER A 1 87 ? 5.464 -8.033 -31.061 1.00 97.31 87 SER A C 1
ATOM 665 O O . SER A 1 87 ? 5.843 -9.178 -30.786 1.00 97.31 87 SER A O 1
ATOM 667 N N . PRO A 1 88 ? 6.341 -7.015 -31.131 1.00 95.62 88 PRO A N 1
ATOM 668 C CA . PRO A 1 88 ? 7.740 -7.183 -30.769 1.00 95.62 88 PRO A CA 1
ATOM 669 C C . PRO A 1 88 ? 7.869 -7.430 -29.260 1.00 95.62 88 PRO A C 1
ATOM 671 O O . PRO A 1 88 ? 7.344 -6.671 -28.450 1.00 95.62 88 PRO A O 1
ATOM 674 N N . PHE A 1 89 ? 8.618 -8.465 -28.874 1.00 96.19 89 PHE A N 1
ATOM 675 C CA . PHE A 1 89 ? 8.861 -8.808 -27.464 1.00 96.19 89 PHE A CA 1
ATOM 676 C C . PHE A 1 89 ? 10.083 -8.092 -26.854 1.00 96.19 89 PHE A C 1
ATOM 678 O O . PHE A 1 89 ? 10.389 -8.274 -25.678 1.00 96.19 89 PHE A O 1
ATOM 685 N N . GLN A 1 90 ? 10.822 -7.308 -27.644 1.00 96.06 90 GLN A N 1
ATOM 686 C CA . GLN A 1 90 ? 11.995 -6.553 -27.194 1.00 96.06 90 GLN A CA 1
ATOM 687 C C . GLN A 1 90 ? 12.091 -5.213 -27.923 1.00 96.06 90 GLN A C 1
ATOM 689 O O . GLN A 1 90 ? 11.717 -5.107 -29.089 1.00 96.06 90 GLN A O 1
ATOM 694 N N . SER A 1 91 ? 12.654 -4.202 -27.259 1.00 95.62 91 SER A N 1
ATOM 695 C CA . SER A 1 91 ? 12.740 -2.839 -27.802 1.00 95.62 91 SER A CA 1
ATOM 696 C C . SER A 1 91 ? 13.645 -2.714 -29.034 1.00 95.62 91 SER A C 1
ATOM 698 O O . SER A 1 91 ? 13.448 -1.830 -29.858 1.00 95.62 91 SER A O 1
ATOM 700 N N . SER A 1 92 ? 14.676 -3.555 -29.154 1.00 96.19 92 SER A N 1
ATOM 701 C CA . SER A 1 92 ? 15.630 -3.528 -30.270 1.00 96.19 92 SER A CA 1
ATOM 702 C C . SER A 1 92 ? 16.342 -4.878 -30.404 1.00 96.19 92 SER A C 1
ATOM 704 O O . SER A 1 92 ? 16.588 -5.517 -29.380 1.00 96.19 92 SER A O 1
ATOM 706 N N . PRO A 1 93 ? 16.729 -5.321 -31.617 1.00 95.19 93 PRO A N 1
ATOM 707 C CA . PRO A 1 93 ? 17.600 -6.484 -31.787 1.00 95.19 93 PRO A CA 1
ATOM 708 C C . PRO A 1 93 ? 19.051 -6.218 -31.350 1.00 95.19 93 PRO A C 1
ATOM 710 O O . PRO A 1 93 ? 19.809 -7.165 -31.163 1.00 95.19 93 PRO A O 1
ATOM 713 N N . VAL A 1 94 ? 19.454 -4.950 -31.181 1.00 97.00 94 VAL A N 1
ATOM 714 C CA . VAL A 1 94 ? 20.831 -4.575 -30.837 1.00 97.00 94 VAL A CA 1
ATOM 715 C C . VAL A 1 94 ? 21.054 -4.694 -29.320 1.00 97.00 94 VAL A C 1
ATOM 717 O O . VAL A 1 94 ? 20.420 -3.955 -28.557 1.00 97.00 94 VAL A O 1
ATOM 720 N N . PRO A 1 95 ? 21.984 -5.553 -28.847 1.00 95.38 95 PRO A N 1
ATOM 721 C CA . PRO A 1 95 ? 22.187 -5.778 -27.414 1.00 95.38 95 PRO A CA 1
ATOM 722 C C . PRO A 1 95 ? 22.577 -4.521 -26.630 1.00 95.38 95 PRO A C 1
ATOM 724 O O . PRO A 1 95 ? 22.070 -4.307 -25.534 1.00 95.38 95 PRO A O 1
ATOM 727 N N . SER A 1 96 ? 23.419 -3.651 -27.198 1.00 94.38 96 SER A N 1
ATOM 728 C CA . SER A 1 96 ? 23.847 -2.409 -26.536 1.00 94.38 96 SER A CA 1
ATOM 729 C C . SER A 1 96 ? 22.692 -1.428 -26.312 1.00 94.38 96 SER A C 1
ATOM 731 O O . SER A 1 96 ? 22.635 -0.756 -25.282 1.00 94.38 96 SER A O 1
ATOM 733 N N . VAL A 1 97 ? 21.740 -1.372 -27.248 1.00 96.00 97 VAL A N 1
ATOM 734 C CA . VAL A 1 97 ? 20.529 -0.552 -27.118 1.00 96.00 97 VAL A CA 1
ATOM 735 C C . VAL A 1 97 ? 19.621 -1.128 -26.036 1.00 96.00 97 VAL A C 1
ATOM 737 O O . VAL A 1 97 ? 19.148 -0.381 -25.182 1.00 96.00 97 VAL A O 1
ATOM 740 N N . ARG A 1 98 ? 19.427 -2.452 -26.014 1.00 95.44 98 ARG A N 1
ATOM 741 C CA . ARG A 1 98 ? 18.655 -3.127 -24.960 1.00 95.44 98 ARG A CA 1
ATOM 742 C C . ARG A 1 98 ? 19.252 -2.899 -23.575 1.00 95.44 98 ARG A C 1
ATOM 744 O O . ARG A 1 98 ? 18.520 -2.546 -22.661 1.00 95.44 98 ARG A O 1
ATOM 751 N N . GLU A 1 99 ? 20.564 -3.059 -23.430 1.00 94.69 99 GLU A N 1
ATOM 752 C CA . GLU A 1 99 ? 21.272 -2.837 -22.166 1.00 94.69 99 GLU A CA 1
ATOM 753 C C . GLU A 1 99 ? 21.069 -1.402 -21.663 1.00 94.69 99 GLU A C 1
ATOM 755 O O . GLU A 1 99 ? 20.759 -1.192 -20.491 1.00 94.69 99 GLU A O 1
ATOM 760 N N . ARG A 1 100 ? 21.188 -0.415 -22.562 1.00 94.44 100 ARG A N 1
ATOM 761 C CA . ARG A 1 100 ? 20.930 0.990 -22.235 1.00 94.44 100 ARG A CA 1
ATOM 762 C C . ARG A 1 100 ? 19.497 1.192 -21.754 1.00 94.44 100 ARG A C 1
ATOM 764 O O . ARG A 1 100 ? 19.316 1.830 -20.730 1.00 94.44 100 ARG A O 1
ATOM 771 N N . ILE A 1 101 ? 18.505 0.650 -22.460 1.00 96.00 101 ILE A N 1
ATOM 772 C CA . ILE A 1 101 ? 17.089 0.780 -22.086 1.00 96.00 101 ILE A CA 1
ATOM 773 C C . ILE A 1 101 ? 16.826 0.135 -20.723 1.00 96.00 101 ILE A C 1
ATOM 775 O O . ILE A 1 101 ? 16.218 0.770 -19.870 1.00 96.00 101 ILE A O 1
ATOM 779 N N . ILE A 1 102 ? 17.333 -1.077 -20.480 1.00 96.00 102 ILE A N 1
ATOM 780 C CA . ILE A 1 102 ? 17.183 -1.744 -19.179 1.00 96.00 102 ILE A CA 1
ATOM 781 C C . ILE A 1 102 ? 17.802 -0.891 -18.067 1.00 96.00 102 ILE A C 1
ATOM 783 O O . ILE A 1 102 ? 17.191 -0.742 -17.016 1.00 96.00 102 ILE A O 1
ATOM 787 N N . ARG A 1 103 ? 18.969 -0.275 -18.306 1.00 95.50 103 ARG A N 1
ATOM 788 C CA . ARG A 1 103 ? 19.587 0.653 -17.348 1.00 95.50 103 ARG A CA 1
ATOM 789 C C . ARG A 1 103 ? 18.712 1.870 -17.057 1.00 95.50 103 ARG A C 1
ATOM 791 O O . ARG A 1 103 ? 18.621 2.261 -15.902 1.00 95.50 103 ARG A O 1
ATOM 798 N N . GLU A 1 104 ? 18.080 2.464 -18.071 1.00 96.00 104 GLU A N 1
ATOM 799 C CA . GLU A 1 104 ? 17.166 3.593 -17.848 1.00 96.00 104 GLU A CA 1
ATOM 800 C C . GLU A 1 104 ? 16.005 3.212 -16.926 1.00 96.00 104 GLU A C 1
ATOM 802 O O . GLU A 1 104 ? 15.654 4.000 -16.060 1.00 96.00 104 GLU A O 1
ATOM 807 N N . TYR A 1 105 ? 15.406 2.033 -17.120 1.00 96.12 105 TYR A N 1
ATOM 808 C CA . TYR A 1 105 ? 14.268 1.587 -16.313 1.00 96.12 105 TYR A CA 1
ATOM 809 C C . TYR A 1 105 ? 14.674 1.103 -14.920 1.00 96.12 105 TYR A C 1
ATOM 811 O O . TYR A 1 105 ? 13.950 1.368 -13.973 1.00 96.12 105 TYR A O 1
ATOM 819 N N . ALA A 1 106 ? 15.823 0.437 -14.784 1.00 95.38 106 ALA A N 1
ATOM 820 C CA . ALA A 1 106 ? 16.312 -0.045 -13.492 1.00 95.38 106 ALA A CA 1
ATOM 821 C C . ALA A 1 106 ? 16.719 1.096 -12.546 1.00 95.38 106 ALA A C 1
ATOM 823 O O . ALA A 1 106 ? 16.550 0.977 -11.345 1.00 95.38 106 ALA A O 1
ATOM 824 N N . LEU A 1 107 ? 17.258 2.194 -13.085 1.00 95.31 107 LEU A N 1
ATOM 825 C CA . LEU A 1 107 ? 17.663 3.373 -12.304 1.00 95.31 107 LEU A CA 1
ATOM 826 C C . LEU A 1 107 ? 16.594 4.479 -12.296 1.00 95.31 107 LEU A C 1
ATOM 828 O O . LEU A 1 107 ? 16.865 5.597 -11.859 1.00 95.31 107 LEU A O 1
ATOM 832 N N . GLY A 1 108 ? 15.421 4.214 -12.875 1.00 92.88 108 GLY A N 1
ATOM 833 C CA . GLY A 1 108 ? 14.297 5.141 -12.822 1.00 92.88 108 GLY A CA 1
ATOM 834 C C . GLY A 1 108 ? 13.661 5.157 -11.433 1.00 92.88 108 GLY A C 1
ATOM 835 O O . GLY A 1 108 ? 13.827 4.196 -10.685 1.00 92.88 108 GLY A O 1
ATOM 836 N N . PRO A 1 109 ? 12.929 6.226 -11.080 1.00 91.81 109 PRO A N 1
ATOM 837 C CA . PRO A 1 109 ? 12.173 6.236 -9.837 1.00 91.81 109 PRO A CA 1
ATOM 838 C C . PRO A 1 109 ? 11.084 5.158 -9.876 1.00 91.81 109 PRO A C 1
ATOM 840 O O . PRO A 1 109 ? 10.545 4.835 -10.943 1.00 91.81 109 PRO A O 1
ATOM 843 N N . LEU A 1 110 ? 10.736 4.622 -8.708 1.00 91.31 110 LEU A N 1
ATOM 844 C CA . LEU A 1 110 ? 9.645 3.668 -8.583 1.00 91.31 110 LEU A CA 1
ATOM 845 C C . LEU A 1 110 ? 8.307 4.396 -8.771 1.00 91.31 110 LEU A C 1
ATOM 847 O O . LEU A 1 110 ? 7.805 5.097 -7.897 1.00 91.31 110 LEU A O 1
ATOM 851 N N . PHE A 1 111 ? 7.728 4.276 -9.961 1.00 89.69 111 PHE A N 1
ATOM 852 C CA . PHE A 1 111 ? 6.459 4.931 -10.255 1.00 89.69 111 PHE A CA 1
ATOM 853 C C . PHE A 1 111 ? 5.309 4.254 -9.512 1.00 89.69 111 PHE A C 1
ATOM 855 O O . PHE A 1 111 ? 5.116 3.043 -9.612 1.00 89.69 111 PHE A O 1
ATOM 862 N N . GLY A 1 112 ? 4.512 5.061 -8.812 1.00 88.56 112 GLY A N 1
ATOM 863 C CA . GLY A 1 112 ? 3.343 4.590 -8.073 1.00 88.56 112 GLY A CA 1
ATOM 864 C C . GLY A 1 112 ? 3.654 4.020 -6.690 1.00 88.56 112 GLY A C 1
ATOM 865 O O . GLY A 1 112 ? 2.713 3.622 -6.006 1.00 88.56 112 GLY A O 1
ATOM 866 N N . SER A 1 113 ? 4.918 4.012 -6.248 1.00 90.44 113 SER A N 1
ATOM 867 C CA . SER A 1 113 ? 5.222 3.748 -4.841 1.00 90.44 113 SER A CA 1
ATOM 868 C C . SER A 1 113 ? 4.701 4.885 -3.984 1.00 90.44 113 SER A C 1
ATOM 870 O O . SER A 1 113 ? 4.920 6.061 -4.283 1.00 90.44 113 SER A O 1
ATOM 872 N N . ARG A 1 114 ? 4.002 4.529 -2.914 1.00 91.69 114 ARG A N 1
ATOM 873 C CA . ARG A 1 114 ? 3.458 5.478 -1.954 1.00 91.69 114 ARG A CA 1
ATOM 874 C C . ARG A 1 114 ? 3.622 4.899 -0.569 1.00 91.69 114 ARG A C 1
ATOM 876 O O . ARG A 1 114 ? 3.340 3.721 -0.371 1.00 91.69 114 ARG A O 1
ATOM 883 N N . THR A 1 115 ? 4.003 5.744 0.373 1.00 93.50 115 THR A N 1
ATOM 884 C CA . THR A 1 115 ? 4.093 5.374 1.780 1.00 93.50 115 THR A CA 1
ATOM 885 C C . THR A 1 115 ? 2.725 5.588 2.431 1.00 93.50 115 THR A C 1
ATOM 887 O O . THR A 1 115 ? 2.266 6.731 2.526 1.00 93.50 115 THR A O 1
ATOM 890 N N . PRO A 1 116 ? 2.014 4.527 2.848 1.00 95.75 116 PRO A N 1
ATOM 891 C CA . PRO A 1 116 ? 0.794 4.698 3.618 1.00 95.75 116 PRO A CA 1
ATOM 892 C C . PRO A 1 116 ? 1.121 5.242 5.013 1.00 95.75 116 PRO A C 1
ATOM 894 O O . PRO A 1 116 ? 2.008 4.755 5.707 1.00 95.75 116 PRO A O 1
ATOM 897 N N . CYS A 1 117 ? 0.345 6.234 5.438 1.00 95.62 117 CYS A N 1
ATOM 898 C CA . CYS A 1 117 ? 0.379 6.817 6.776 1.00 95.62 117 CYS A CA 1
ATOM 899 C C . CYS A 1 117 ? 0.073 5.755 7.839 1.00 95.62 117 CYS A C 1
ATOM 901 O O . CYS A 1 117 ? 0.819 5.570 8.797 1.00 95.62 117 CYS A O 1
ATOM 903 N N . CYS A 1 118 ? -1.020 5.017 7.654 1.00 96.44 118 CYS A N 1
ATOM 904 C CA . CYS A 1 118 ? -1.389 3.887 8.498 1.00 96.44 118 CYS A CA 1
ATOM 905 C C . CYS A 1 118 ? -2.290 2.908 7.736 1.00 96.44 118 CYS A C 1
ATOM 907 O O . CYS A 1 118 ? -2.837 3.224 6.676 1.00 96.44 118 CYS A O 1
ATOM 909 N N . MET A 1 119 ? -2.459 1.715 8.301 1.00 97.19 119 MET A N 1
ATOM 910 C CA . MET A 1 119 ? -3.423 0.711 7.868 1.00 97.19 119 MET A CA 1
ATOM 911 C C . MET A 1 119 ? -4.525 0.562 8.912 1.00 97.19 119 MET A C 1
ATOM 913 O O . MET A 1 119 ? -4.272 0.179 10.056 1.00 97.19 119 MET A O 1
ATOM 917 N N . LEU A 1 120 ? -5.761 0.827 8.498 1.00 97.81 120 LEU A N 1
ATOM 918 C CA . LEU A 1 120 ? -6.962 0.617 9.298 1.00 97.81 120 LEU A CA 1
ATOM 919 C C . LEU A 1 120 ? -7.505 -0.789 9.057 1.00 97.81 120 LEU A C 1
ATOM 921 O O . LEU A 1 120 ? -7.514 -1.272 7.926 1.00 97.81 120 LEU A O 1
ATOM 925 N N . GLY A 1 121 ? -7.977 -1.445 10.112 1.00 97.75 121 GLY A N 1
ATOM 926 C CA . GLY A 1 121 ? -8.505 -2.800 10.041 1.00 97.75 121 GLY A CA 1
ATOM 927 C C . GLY A 1 121 ? -9.918 -2.938 10.600 1.00 97.75 121 GLY A C 1
ATOM 928 O O . GLY A 1 121 ? -10.272 -2.336 11.616 1.00 97.75 121 GLY A O 1
ATOM 929 N N . PHE A 1 122 ? -10.695 -3.790 9.936 1.00 98.19 122 PHE A N 1
ATOM 930 C CA . PHE A 1 122 ? -12.112 -4.050 10.185 1.00 98.19 122 PHE A CA 1
ATOM 931 C C . PHE A 1 122 ? -12.344 -5.547 10.425 1.00 98.19 122 PHE A C 1
ATOM 933 O O . PHE A 1 122 ? -11.647 -6.388 9.844 1.00 98.19 122 PHE A O 1
ATOM 940 N N . ALA A 1 123 ? -13.333 -5.896 11.253 1.00 97.12 123 ALA A N 1
ATOM 941 C CA . ALA A 1 123 ? -13.794 -7.285 11.398 1.00 97.12 123 ALA A CA 1
ATOM 942 C C . ALA A 1 123 ? -14.672 -7.725 10.216 1.00 97.12 123 ALA A C 1
ATOM 944 O O . ALA A 1 123 ? -14.658 -8.904 9.853 1.00 97.12 123 ALA A O 1
ATOM 945 N N . ASP A 1 124 ? -15.405 -6.771 9.640 1.00 97.44 124 ASP A N 1
ATOM 946 C CA . ASP A 1 124 ? -16.372 -6.972 8.564 1.00 97.44 124 ASP A CA 1
ATOM 947 C C . ASP A 1 124 ? -15.699 -7.336 7.230 1.00 97.44 124 ASP A C 1
ATOM 949 O O . ASP A 1 124 ? -14.483 -7.185 7.043 1.00 97.44 124 ASP A O 1
ATOM 953 N N . THR A 1 125 ? -16.495 -7.826 6.276 1.00 97.38 125 THR A N 1
ATOM 954 C CA . THR A 1 125 ? -15.999 -8.166 4.937 1.00 97.38 125 THR A CA 1
ATOM 955 C C . THR A 1 125 ? -15.757 -6.912 4.101 1.00 97.38 125 THR A C 1
ATOM 957 O O . THR A 1 125 ? -16.345 -5.860 4.346 1.00 97.38 125 THR A O 1
ATOM 960 N N . ALA A 1 126 ? -14.934 -7.015 3.052 1.00 97.69 126 ALA A N 1
ATOM 961 C CA . ALA A 1 126 ? -14.674 -5.875 2.174 1.00 97.69 126 ALA A CA 1
ATOM 962 C C . ALA A 1 126 ? -15.958 -5.286 1.565 1.00 97.69 126 ALA A C 1
ATOM 964 O O . ALA A 1 126 ? -16.033 -4.075 1.395 1.00 97.69 126 ALA A O 1
ATOM 965 N N . ARG A 1 127 ? -16.981 -6.108 1.288 1.00 97.50 127 ARG A N 1
ATOM 966 C CA . ARG A 1 127 ? -18.265 -5.638 0.738 1.00 97.50 127 ARG A CA 1
ATOM 967 C C . ARG A 1 127 ? -18.980 -4.684 1.691 1.00 97.50 127 ARG A C 1
ATOM 969 O O . ARG A 1 127 ? -19.418 -3.629 1.253 1.00 97.50 127 ARG A O 1
ATOM 976 N N . ASP A 1 128 ? -19.017 -5.026 2.973 1.00 97.06 128 ASP A N 1
ATOM 977 C CA . ASP A 1 128 ? -19.707 -4.236 4.000 1.00 97.06 128 ASP A CA 1
ATOM 978 C C . ASP A 1 128 ? -18.937 -2.946 4.338 1.00 97.06 128 ASP A C 1
ATOM 980 O O . ASP A 1 128 ? -19.521 -1.936 4.732 1.00 97.06 128 ASP A O 1
ATOM 984 N N . VAL A 1 129 ? -17.608 -2.970 4.183 1.00 97.25 129 VAL A N 1
ATOM 985 C CA . VAL A 1 129 ? -16.734 -1.813 4.436 1.00 97.25 129 VAL A CA 1
ATOM 986 C C . VAL A 1 129 ? -16.762 -0.811 3.275 1.00 97.25 129 VAL A C 1
ATOM 988 O O . VAL A 1 129 ? -16.608 0.387 3.508 1.00 97.25 129 VAL A O 1
ATOM 991 N N . VAL A 1 130 ? -16.992 -1.256 2.030 1.00 97.88 130 VAL A N 1
ATOM 992 C CA . VAL A 1 130 ? -17.078 -0.359 0.857 1.00 97.88 130 VAL A CA 1
ATOM 993 C C . VAL A 1 130 ? -18.125 0.737 1.064 1.00 97.88 130 VAL A C 1
ATOM 995 O O . VAL A 1 130 ? -17.855 1.889 0.730 1.00 97.88 130 VAL A O 1
ATOM 998 N N . GLU A 1 131 ? -19.277 0.403 1.649 1.00 97.12 131 GLU A N 1
ATOM 999 C CA . GLU A 1 131 ? -20.379 1.350 1.871 1.00 97.12 131 GLU A CA 1
ATOM 1000 C C . GLU A 1 131 ? -19.992 2.494 2.819 1.00 97.12 131 GLU A C 1
ATOM 1002 O O . GLU A 1 131 ? -20.426 3.626 2.632 1.00 97.12 131 GLU A O 1
ATOM 1007 N N . ARG A 1 132 ? -19.111 2.219 3.789 1.00 97.00 132 ARG A N 1
ATOM 1008 C CA . ARG A 1 132 ? -18.650 3.176 4.811 1.00 97.00 132 ARG A CA 1
ATOM 1009 C C . ARG A 1 132 ? -17.295 3.809 4.477 1.00 97.00 132 ARG A C 1
ATOM 1011 O O . ARG A 1 132 ? -16.781 4.621 5.243 1.00 97.00 132 ARG A O 1
ATOM 1018 N N . LYS A 1 133 ? -16.694 3.479 3.325 1.00 97.31 133 LYS A N 1
ATOM 1019 C CA . LYS A 1 133 ? -15.359 3.970 2.932 1.00 97.31 133 LYS A CA 1
ATOM 1020 C C . LYS A 1 133 ? -15.304 5.501 2.814 1.00 97.31 133 LYS A C 1
ATOM 1022 O O . LYS A 1 133 ? -14.276 6.092 3.135 1.00 97.31 133 LYS A O 1
ATOM 1027 N N . GLY A 1 134 ? -16.389 6.135 2.361 1.00 97.19 134 GLY A N 1
ATOM 1028 C CA . GLY A 1 134 ? -16.496 7.599 2.294 1.00 97.19 134 GLY A CA 1
ATOM 1029 C C . GLY A 1 134 ? -16.432 8.245 3.679 1.00 97.19 134 GLY A C 1
ATOM 1030 O O . GLY A 1 134 ? -15.608 9.125 3.911 1.00 97.19 134 GLY A O 1
ATOM 1031 N N . ASP A 1 135 ? -17.213 7.723 4.624 1.00 97.81 135 ASP A N 1
ATOM 1032 C CA . ASP A 1 135 ? -17.242 8.215 6.004 1.00 97.81 135 ASP A CA 1
ATOM 1033 C C . ASP A 1 135 ? -15.885 8.034 6.692 1.00 97.81 135 ASP A C 1
ATOM 1035 O O . ASP A 1 135 ? -15.402 8.941 7.369 1.00 97.81 135 ASP A O 1
ATOM 1039 N N . VAL A 1 136 ? -15.214 6.895 6.461 1.00 98.06 136 VAL A N 1
ATOM 1040 C CA . VAL A 1 136 ? -13.851 6.661 6.964 1.00 98.06 136 VAL A CA 1
ATOM 1041 C C . VAL A 1 136 ? -12.908 7.772 6.506 1.00 98.06 136 VAL A C 1
ATOM 1043 O O . VAL A 1 136 ? -12.155 8.294 7.326 1.00 98.06 136 VAL A O 1
ATOM 1046 N N . ARG A 1 137 ? -12.963 8.182 5.230 1.00 97.94 137 ARG A N 1
ATOM 1047 C CA . ARG A 1 137 ? -12.117 9.271 4.711 1.00 97.94 137 ARG A CA 1
ATOM 1048 C C . ARG A 1 137 ? -12.372 10.566 5.465 1.00 97.94 137 ARG A C 1
ATOM 1050 O O . ARG A 1 137 ? -11.426 11.199 5.927 1.00 97.94 137 ARG A O 1
ATOM 1057 N N . GLN A 1 138 ? -13.644 10.928 5.612 1.00 97.94 138 GLN A N 1
ATOM 1058 C CA . GLN A 1 138 ? -14.052 12.157 6.274 1.00 97.94 138 GLN A CA 1
ATOM 1059 C C . GLN A 1 138 ? -13.569 12.205 7.728 1.00 97.94 138 GLN A C 1
ATOM 1061 O O . GLN A 1 138 ? -12.994 13.205 8.162 1.00 97.94 138 GLN A O 1
ATOM 1066 N N . TRP A 1 139 ? -13.773 11.126 8.485 1.00 98.12 139 TRP A N 1
ATOM 1067 C CA . TRP A 1 139 ? -13.381 11.076 9.891 1.00 98.12 139 TRP A CA 1
ATOM 1068 C C . TRP A 1 139 ? -11.867 10.998 10.086 1.00 98.12 139 TRP A C 1
ATOM 1070 O O . TRP A 1 139 ? -11.354 11.621 11.013 1.00 98.12 139 TRP A O 1
ATOM 1080 N N . VAL A 1 140 ? -11.140 10.297 9.210 1.00 97.75 140 VAL A N 1
ATOM 1081 C CA . VAL A 1 140 ? -9.668 10.290 9.221 1.00 97.75 140 VAL A CA 1
ATOM 1082 C C . VAL A 1 140 ? -9.122 11.686 8.931 1.00 97.75 140 VAL A C 1
ATOM 1084 O O . VAL A 1 140 ? -8.257 12.158 9.665 1.00 97.75 140 VAL A O 1
ATOM 1087 N N . ALA A 1 141 ? -9.650 12.373 7.916 1.00 97.06 141 ALA A N 1
ATOM 1088 C CA . ALA A 1 141 ? -9.231 13.730 7.578 1.00 97.06 141 ALA A CA 1
ATOM 1089 C C . ALA A 1 141 ? -9.441 14.696 8.748 1.00 97.06 141 ALA A C 1
ATOM 1091 O O . ALA A 1 141 ? -8.509 15.396 9.141 1.00 97.06 141 ALA A O 1
ATOM 1092 N N . ARG A 1 142 ? -10.620 14.656 9.384 1.00 96.44 142 ARG A N 1
ATOM 1093 C CA . ARG A 1 142 ? -10.904 15.460 10.582 1.00 96.44 142 ARG A CA 1
ATOM 1094 C C . ARG A 1 142 ? -9.992 15.116 11.755 1.00 96.44 142 ARG A C 1
ATOM 1096 O O . ARG A 1 142 ? -9.449 16.025 12.371 1.00 96.44 142 ARG A O 1
ATOM 1103 N N . ALA A 1 143 ? -9.767 13.829 12.028 1.00 96.25 143 ALA A N 1
ATOM 1104 C CA . ALA A 1 143 ? -8.876 13.394 13.104 1.00 96.25 143 ALA A CA 1
ATOM 1105 C C . ALA A 1 143 ? -7.427 13.865 12.898 1.00 96.25 143 ALA A C 1
ATOM 1107 O O . ALA A 1 143 ? -6.724 14.121 13.871 1.00 96.25 143 ALA A O 1
ATOM 1108 N N . LEU A 1 144 ? -6.982 13.982 11.645 1.00 95.50 144 LEU A N 1
ATOM 1109 C CA . LEU A 1 144 ? -5.653 14.475 11.285 1.00 95.50 144 LEU A CA 1
ATOM 1110 C C . LEU A 1 144 ? -5.587 16.000 11.104 1.00 95.50 144 LEU A C 1
ATOM 1112 O O . LEU A 1 144 ? -4.506 16.528 10.856 1.00 95.50 144 LEU A O 1
ATOM 1116 N N . GLY A 1 145 ? -6.716 16.710 11.190 1.00 94.12 145 GLY A N 1
ATOM 1117 C CA . GLY A 1 145 ? -6.785 18.140 10.883 1.00 94.12 145 GLY A CA 1
ATOM 1118 C C . GLY A 1 145 ? -6.459 18.471 9.419 1.00 94.12 145 GLY A C 1
ATOM 1119 O O . GLY A 1 145 ? -5.951 19.554 9.136 1.00 94.12 145 GLY A O 1
ATOM 1120 N N . LYS A 1 146 ? -6.708 17.537 8.492 1.00 94.75 146 LYS A N 1
ATOM 1121 C CA . LYS A 1 146 ? -6.471 17.680 7.046 1.00 94.75 146 LYS A CA 1
ATOM 1122 C C . LYS A 1 146 ? -7.789 17.853 6.287 1.00 94.75 146 LYS A C 1
ATOM 1124 O O . LYS A 1 146 ? -8.866 17.547 6.804 1.00 94.75 146 LYS A O 1
ATOM 1129 N N . VAL A 1 147 ? -7.716 18.344 5.050 1.00 94.50 147 VAL A N 1
ATOM 1130 C CA . VAL A 1 147 ? -8.893 18.427 4.175 1.00 94.50 147 VAL A CA 1
ATOM 1131 C C . VAL A 1 147 ? -9.242 17.023 3.680 1.00 94.50 147 VAL A C 1
ATOM 1133 O O . VAL A 1 147 ? -8.365 16.203 3.428 1.00 94.50 147 VAL A O 1
ATOM 1136 N N . GLU A 1 148 ? -10.533 16.724 3.524 1.00 95.25 148 GLU A N 1
ATOM 1137 C CA . GLU A 1 148 ? -10.993 15.403 3.066 1.00 95.25 148 GLU A CA 1
ATOM 1138 C C . GLU A 1 148 ? -10.406 15.001 1.704 1.00 95.25 148 GLU A C 1
ATOM 1140 O O . GLU A 1 148 ? -10.138 13.826 1.472 1.00 95.25 148 GLU A O 1
ATOM 1145 N N . VAL A 1 149 ? -10.185 15.979 0.821 1.00 95.50 149 VAL A N 1
ATOM 1146 C CA . VAL A 1 149 ? -9.623 15.778 -0.523 1.00 95.50 149 VAL A CA 1
ATOM 1147 C C . VAL A 1 149 ? -8.155 15.349 -0.473 1.00 95.50 149 VAL A C 1
ATOM 1149 O O . VAL A 1 149 ? -7.716 14.617 -1.353 1.00 95.50 149 VAL A O 1
ATOM 1152 N N . ASP A 1 150 ? -7.426 15.745 0.571 1.00 94.81 150 ASP A N 1
ATOM 1153 C CA . ASP A 1 150 ? -6.008 15.417 0.739 1.00 94.81 150 ASP A CA 1
ATOM 1154 C C . ASP A 1 150 ? -5.819 13.968 1.210 1.00 94.81 150 ASP A C 1
ATOM 1156 O O . ASP A 1 150 ? -4.778 13.355 0.983 1.00 94.81 150 ASP A O 1
ATOM 1160 N N . VAL A 1 151 ? -6.825 13.397 1.877 1.00 96.62 151 VAL A N 1
ATOM 1161 C CA . VAL A 1 151 ? -6.757 12.028 2.390 1.00 96.62 151 VAL A CA 1
ATOM 1162 C C . VAL A 1 151 ? -7.225 11.046 1.327 1.00 96.62 151 VAL A C 1
ATOM 1164 O O . VAL A 1 151 ? -8.416 10.902 1.036 1.00 96.62 151 VAL A O 1
ATOM 1167 N N . GLU A 1 152 ? -6.285 10.271 0.807 1.00 97.12 152 GLU A N 1
ATOM 1168 C CA . GLU A 1 152 ? -6.584 9.204 -0.132 1.00 97.12 152 GLU A CA 1
ATOM 1169 C C . GLU A 1 152 ? -6.662 7.854 0.580 1.00 97.12 152 GLU A C 1
ATOM 1171 O O . GLU A 1 152 ? -5.877 7.529 1.466 1.00 97.12 152 GLU A O 1
ATOM 1176 N N . LEU A 1 153 ? -7.635 7.035 0.185 1.00 97.75 153 LEU A N 1
ATOM 1177 C CA . LEU A 1 153 ? -7.838 5.707 0.758 1.00 97.75 153 LEU A CA 1
ATOM 1178 C C . LEU A 1 153 ? -7.533 4.646 -0.292 1.00 97.75 153 LEU A C 1
ATOM 1180 O O . LEU A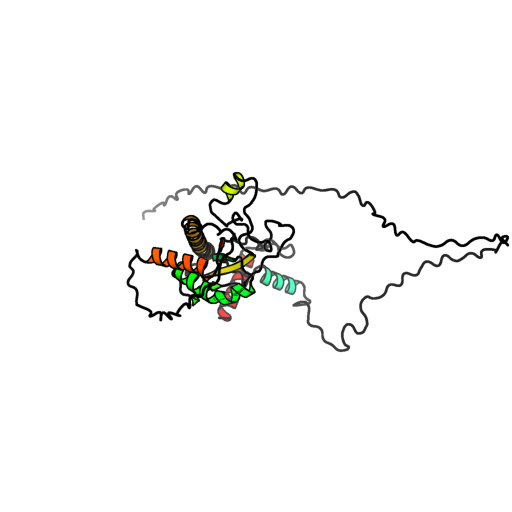 1 153 ? -8.173 4.634 -1.352 1.00 97.75 153 LEU A O 1
ATOM 1184 N N . GLY A 1 154 ? -6.623 3.733 0.041 1.00 97.25 154 GLY A N 1
ATOM 1185 C CA . GLY A 1 154 ? -6.181 2.631 -0.806 1.00 97.25 154 GLY A CA 1
ATOM 1186 C C . GLY A 1 154 ? -7.274 1.617 -1.145 1.00 97.25 154 GLY A C 1
ATOM 1187 O O . GLY A 1 154 ? -8.470 1.804 -0.884 1.00 97.25 154 GLY A O 1
ATOM 1188 N N . ALA A 1 155 ? -6.870 0.513 -1.767 1.00 97.25 155 ALA A N 1
ATOM 1189 C CA . ALA A 1 155 ? -7.774 -0.604 -2.009 1.00 97.25 155 ALA A CA 1
ATOM 1190 C C . ALA A 1 155 ? -8.159 -1.283 -0.683 1.00 97.25 155 ALA A C 1
ATOM 1192 O O . ALA A 1 155 ? -7.378 -1.314 0.265 1.00 97.25 155 ALA A O 1
ATOM 1193 N N . LEU A 1 156 ? -9.371 -1.840 -0.622 1.00 97.88 156 LEU A N 1
ATOM 1194 C CA . LEU A 1 156 ? -9.750 -2.717 0.483 1.00 97.88 156 LEU A CA 1
ATOM 1195 C C . LEU A 1 156 ? -9.138 -4.091 0.238 1.00 97.88 156 LEU A C 1
ATOM 1197 O O . LEU A 1 156 ? -9.460 -4.748 -0.754 1.00 97.88 156 LEU A O 1
ATOM 1201 N N . VAL A 1 157 ? -8.271 -4.520 1.146 1.00 97.81 157 VAL A N 1
ATOM 1202 C CA . VAL A 1 157 ? -7.586 -5.809 1.069 1.00 97.81 157 VAL A CA 1
ATOM 1203 C C . VAL A 1 157 ? -8.217 -6.747 2.086 1.00 97.81 157 VAL A C 1
ATOM 1205 O O . VAL A 1 157 ? -8.054 -6.586 3.295 1.00 97.81 157 VAL A O 1
ATOM 1208 N N . GLN A 1 158 ? -8.968 -7.734 1.602 1.00 97.94 158 GLN A N 1
ATOM 1209 C CA . GLN A 1 158 ? -9.511 -8.780 2.460 1.00 97.94 158 GLN A CA 1
ATOM 1210 C C . GLN A 1 158 ? -8.448 -9.858 2.680 1.00 97.94 158 GLN A C 1
ATOM 1212 O O . GLN A 1 158 ? -8.012 -10.525 1.742 1.00 97.94 158 GLN A O 1
ATOM 1217 N N . THR A 1 159 ? -8.042 -10.031 3.934 1.00 97.31 159 THR A N 1
ATOM 1218 C CA . THR A 1 159 ? -7.132 -11.101 4.346 1.00 97.31 159 THR A CA 1
ATOM 1219 C C . THR A 1 159 ? -7.782 -12.465 4.138 1.00 97.31 159 THR A C 1
ATOM 1221 O O . THR A 1 159 ? -9.007 -12.627 4.155 1.00 97.31 159 THR A O 1
ATOM 1224 N N . LYS A 1 160 ? -6.948 -13.476 3.926 1.00 97.62 160 LYS A N 1
ATOM 1225 C CA . LYS A 1 160 ? -7.400 -14.830 3.646 1.00 97.62 160 LYS A CA 1
ATOM 1226 C C . LYS A 1 160 ? -7.938 -15.478 4.915 1.00 97.62 160 LYS A C 1
ATOM 1228 O O . LYS A 1 160 ? -7.272 -15.494 5.947 1.00 97.62 160 LYS A O 1
ATOM 1233 N N . GLU A 1 161 ? -9.106 -16.108 4.831 1.00 94.88 161 GLU A N 1
ATOM 1234 C CA . GLU A 1 161 ? -9.598 -16.950 5.921 1.00 94.88 161 GLU A CA 1
ATOM 1235 C C . GLU A 1 161 ? -8.767 -18.237 5.990 1.00 94.88 161 GLU A C 1
ATOM 1237 O O . GLU A 1 161 ? -8.912 -19.162 5.189 1.00 94.88 161 GLU A O 1
ATOM 1242 N N . MET A 1 162 ? -7.818 -18.268 6.926 1.00 94.81 162 MET A N 1
ATOM 1243 C CA . MET A 1 162 ? -6.877 -19.374 7.068 1.00 94.81 162 MET A CA 1
ATOM 1244 C C . MET A 1 162 ? -7.374 -20.380 8.106 1.00 94.81 162 MET A C 1
ATOM 1246 O O . MET A 1 162 ? -7.541 -20.034 9.272 1.00 94.81 162 MET A O 1
ATOM 1250 N N . LEU A 1 163 ? -7.502 -21.652 7.715 1.00 95.06 163 LEU A N 1
ATOM 1251 C CA . LEU A 1 163 ? -7.713 -22.750 8.672 1.00 95.06 163 LEU A CA 1
ATOM 1252 C C . LEU A 1 163 ? -6.510 -22.925 9.613 1.00 95.06 163 LEU A C 1
ATOM 1254 O O . LEU A 1 163 ? -6.670 -23.248 10.785 1.00 95.06 163 LEU A O 1
ATOM 1258 N N . LEU A 1 164 ? -5.301 -22.699 9.088 1.00 96.19 164 LEU A N 1
ATOM 1259 C CA . LEU A 1 164 ? -4.058 -22.667 9.851 1.00 96.19 164 LEU A CA 1
ATOM 1260 C C . LEU A 1 164 ? -3.442 -21.278 9.715 1.00 96.19 164 LEU A C 1
ATOM 1262 O O . LEU A 1 164 ? -2.908 -20.942 8.656 1.00 96.19 164 LEU A O 1
ATOM 1266 N N . HIS A 1 165 ? -3.515 -20.487 10.782 1.00 95.12 165 HIS A N 1
ATOM 1267 C CA . HIS A 1 165 ? -2.936 -19.150 10.807 1.00 95.12 165 HIS A CA 1
ATOM 1268 C C . HIS A 1 165 ? -1.412 -19.217 10.633 1.00 95.12 165 HIS A C 1
ATOM 1270 O O . HIS A 1 165 ? -0.723 -19.933 11.363 1.00 95.12 165 HIS A O 1
ATOM 1276 N N . ARG A 1 166 ? -0.889 -18.457 9.665 1.00 94.62 166 ARG A N 1
ATOM 1277 C CA . ARG A 1 166 ? 0.549 -18.253 9.464 1.00 94.62 166 ARG A CA 1
ATOM 1278 C C . ARG A 1 166 ? 0.846 -16.779 9.679 1.00 94.62 166 ARG A C 1
ATOM 1280 O O . ARG A 1 166 ? 0.400 -15.947 8.901 1.00 94.62 166 ARG A O 1
ATOM 1287 N N . SER A 1 167 ? 1.569 -16.464 10.744 1.00 89.94 167 SER A N 1
ATOM 1288 C CA . SER A 1 167 ? 1.948 -15.088 11.055 1.00 89.94 167 SER A CA 1
ATOM 1289 C C . SER A 1 167 ? 3.012 -14.573 10.085 1.00 89.94 167 SER A C 1
ATOM 1291 O O . SER A 1 167 ? 3.908 -15.330 9.712 1.00 89.94 167 SER A O 1
ATOM 1293 N N . GLY A 1 168 ? 2.967 -13.278 9.765 1.00 87.38 168 GLY A N 1
ATOM 1294 C CA . GLY A 1 168 ? 4.010 -12.606 8.979 1.00 87.38 168 GLY A CA 1
ATOM 1295 C C . GLY A 1 168 ? 3.825 -12.687 7.464 1.00 87.38 168 GLY A C 1
ATOM 1296 O O . GLY A 1 168 ? 4.748 -12.359 6.734 1.00 87.38 168 GLY A O 1
ATOM 1297 N N . THR A 1 169 ? 2.658 -13.126 6.988 1.00 92.56 169 THR A N 1
ATOM 1298 C CA . THR A 1 169 ? 2.275 -12.995 5.576 1.00 92.56 169 THR A CA 1
ATOM 1299 C C . THR A 1 169 ? 1.295 -11.842 5.407 1.00 92.56 169 THR A C 1
ATOM 1301 O O . THR A 1 169 ? 0.422 -11.662 6.261 1.00 92.56 169 THR A O 1
ATOM 1304 N N . ASP A 1 170 ? 1.357 -11.131 4.288 1.00 91.62 170 ASP A N 1
ATOM 1305 C CA . ASP A 1 170 ? 0.464 -9.992 4.013 1.00 91.62 170 ASP A CA 1
ATOM 1306 C C . ASP A 1 170 ? -1.009 -10.412 3.942 1.00 91.62 170 ASP A C 1
ATOM 1308 O O . ASP A 1 170 ? -1.897 -9.698 4.394 1.00 91.62 170 ASP A O 1
ATOM 1312 N N . GLU A 1 171 ? -1.270 -11.645 3.498 1.00 94.69 171 GLU A N 1
ATOM 1313 C CA . GLU A 1 171 ? -2.616 -12.224 3.450 1.00 94.69 171 GLU A CA 1
ATOM 1314 C C . GLU A 1 171 ? -3.154 -12.680 4.820 1.00 94.69 171 GLU A C 1
ATOM 1316 O O . GLU A 1 171 ? -4.297 -13.131 4.897 1.00 94.69 171 GLU A O 1
ATOM 1321 N N . SER A 1 172 ? -2.352 -12.646 5.893 1.00 96.06 172 SER A N 1
ATOM 1322 C CA . SER A 1 172 ? -2.781 -13.181 7.193 1.00 96.06 172 SER A CA 1
ATOM 1323 C C . SER A 1 172 ? -3.678 -12.193 7.948 1.00 96.06 172 SER A C 1
ATOM 1325 O O . SER A 1 172 ? -3.323 -11.017 8.060 1.00 96.06 172 SER A O 1
ATOM 1327 N N . PRO A 1 173 ? -4.805 -12.651 8.531 1.00 96.44 173 PRO A N 1
ATOM 1328 C CA . PRO A 1 173 ? -5.632 -11.808 9.388 1.00 96.44 173 PRO A CA 1
ATOM 1329 C C . PRO A 1 173 ? -4.823 -11.234 10.553 1.00 96.44 173 PRO A C 1
ATOM 1331 O O . PRO A 1 173 ? -4.028 -11.946 11.178 1.00 96.44 173 PRO A O 1
ATOM 1334 N N . ARG A 1 174 ? -5.026 -9.952 10.865 1.00 95.00 174 ARG A N 1
ATOM 1335 C CA . ARG A 1 174 ? -4.226 -9.260 11.881 1.00 95.00 174 ARG A CA 1
ATOM 1336 C C . ARG A 1 174 ? -4.673 -9.652 13.281 1.00 95.00 174 ARG A C 1
ATOM 1338 O O . ARG A 1 174 ? -5.860 -9.631 13.603 1.00 95.00 174 ARG A O 1
ATOM 1345 N N . LEU A 1 175 ? -3.705 -10.002 14.121 1.00 94.12 175 LEU A N 1
ATOM 1346 C CA . LEU A 1 175 ? -3.913 -10.302 15.537 1.00 94.12 175 LEU A CA 1
ATOM 1347 C C . LEU A 1 175 ? -3.899 -9.008 16.354 1.00 94.12 175 LEU A C 1
ATOM 1349 O O . LEU A 1 175 ? -3.169 -8.079 16.016 1.00 94.12 175 LEU A O 1
ATOM 1353 N N . ALA A 1 176 ? -4.619 -8.963 17.477 1.00 90.00 176 ALA A N 1
ATOM 1354 C CA . ALA A 1 176 ? -4.670 -7.744 18.294 1.00 90.00 176 ALA A CA 1
ATOM 1355 C C . ALA A 1 176 ? -3.312 -7.338 18.914 1.00 90.00 176 ALA A C 1
ATOM 1357 O O . ALA A 1 176 ? -3.082 -6.176 19.247 1.00 90.00 176 ALA A O 1
ATOM 1358 N N . ASP A 1 177 ? -2.382 -8.284 19.055 1.00 88.38 177 ASP A N 1
ATOM 1359 C CA . ASP A 1 177 ? -0.997 -8.048 19.487 1.00 88.38 177 ASP A CA 1
ATOM 1360 C C . ASP A 1 177 ? 0.018 -8.121 18.326 1.00 88.38 177 ASP A C 1
ATOM 1362 O O . ASP A 1 177 ? 1.215 -8.337 18.559 1.00 88.38 177 ASP A O 1
ATOM 1366 N N . GLY A 1 178 ? -0.469 -7.998 17.082 1.00 83.31 178 GLY A N 1
ATOM 1367 C CA . GLY A 1 178 ? 0.261 -8.007 15.809 1.00 83.31 178 GLY A CA 1
ATOM 1368 C C . GLY A 1 178 ? 1.444 -7.036 15.737 1.00 83.31 178 GLY A C 1
ATOM 1369 O O . GLY A 1 178 ? 1.672 -6.228 16.636 1.00 83.31 178 GLY A O 1
ATOM 1370 N N . ALA A 1 179 ? 2.339 -7.237 14.761 1.00 76.94 179 ALA A N 1
ATOM 1371 C CA . ALA A 1 179 ? 3.527 -6.383 14.634 1.00 76.94 179 ALA A CA 1
ATOM 1372 C C . ALA A 1 179 ? 3.063 -4.991 14.227 1.00 76.94 179 ALA A C 1
ATOM 1374 O O . ALA A 1 179 ? 2.179 -4.883 13.393 1.00 76.94 179 ALA A O 1
ATOM 1375 N N . GLY A 1 180 ? 3.582 -3.961 14.892 1.00 76.62 180 GLY A N 1
ATOM 1376 C CA . GLY A 1 180 ? 3.125 -2.599 14.653 1.00 76.62 180 GLY A CA 1
ATOM 1377 C C . GLY A 1 180 ? 1.703 -2.302 15.130 1.00 76.62 180 GLY A C 1
ATOM 1378 O O . GLY A 1 180 ? 1.234 -1.225 14.811 1.00 76.62 180 GLY A O 1
ATOM 1379 N N . SER A 1 181 ? 1.014 -3.174 15.891 1.00 75.44 181 SER A N 1
ATOM 1380 C CA . SER A 1 181 ? -0.355 -2.894 16.374 1.00 75.44 181 SER A CA 1
ATOM 1381 C C . SER A 1 181 ? -0.404 -1.994 17.612 1.00 75.44 181 SER A C 1
ATOM 1383 O O . SER A 1 181 ? -1.370 -1.258 17.814 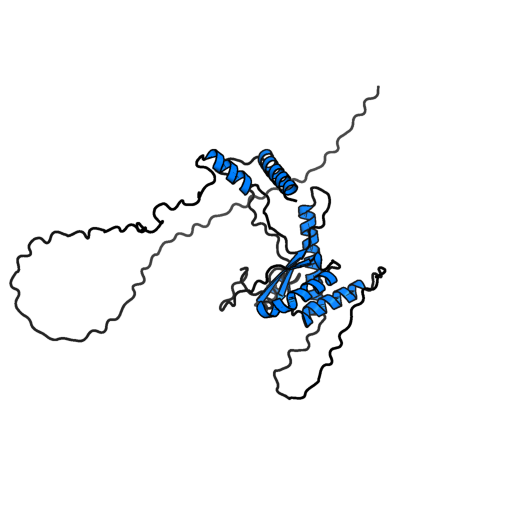1.00 75.44 181 SER A O 1
ATOM 1385 N N . ARG A 1 182 ? 0.608 -2.089 18.489 1.00 77.94 182 ARG A N 1
ATOM 1386 C CA . ARG A 1 182 ? 0.709 -1.324 19.741 1.00 77.94 182 ARG A CA 1
ATOM 1387 C C . ARG A 1 182 ? 2.170 -1.076 20.123 1.00 77.94 182 ARG A C 1
ATOM 1389 O O . ARG A 1 182 ? 2.989 -1.978 19.941 1.00 77.94 182 ARG A O 1
ATOM 1396 N N . PRO A 1 183 ? 2.483 0.063 20.769 1.00 72.25 183 PRO A N 1
ATOM 1397 C CA . PRO A 1 183 ? 3.830 0.337 21.277 1.00 72.25 183 PRO A CA 1
ATOM 1398 C C . PRO A 1 183 ? 4.276 -0.667 22.352 1.00 72.25 183 PRO A C 1
ATOM 1400 O O . PRO A 1 183 ? 5.464 -0.898 22.531 1.00 72.25 183 PRO A O 1
ATOM 1403 N N . ASP A 1 184 ? 3.332 -1.312 23.048 1.00 77.62 184 ASP A N 1
ATOM 1404 C CA . ASP A 1 184 ? 3.611 -2.331 24.064 1.00 77.62 184 ASP A CA 1
ATOM 1405 C C . ASP A 1 184 ? 3.421 -3.778 23.571 1.00 77.62 184 ASP A C 1
ATOM 1407 O O . ASP A 1 184 ? 3.460 -4.723 24.368 1.00 77.62 184 ASP A O 1
ATOM 1411 N N . ALA A 1 185 ? 3.211 -3.976 22.262 1.00 78.81 185 ALA A N 1
ATOM 1412 C CA . ALA A 1 185 ? 2.939 -5.292 21.684 1.00 78.81 185 ALA A CA 1
ATOM 1413 C C . ALA A 1 185 ? 4.077 -6.285 21.952 1.00 78.81 185 ALA A C 1
ATOM 1415 O O . ALA A 1 185 ? 3.817 -7.437 22.296 1.00 78.81 185 ALA A O 1
ATOM 1416 N N . GLU A 1 186 ? 5.334 -5.849 21.846 1.00 81.12 186 GLU A N 1
ATOM 1417 C CA . GLU A 1 186 ? 6.498 -6.707 22.086 1.00 81.12 186 GLU A CA 1
ATOM 1418 C C . GLU A 1 186 ? 6.557 -7.211 23.527 1.00 81.12 186 GLU A C 1
ATOM 1420 O O . GLU A 1 186 ? 6.639 -8.418 23.758 1.00 81.12 186 GLU A O 1
ATOM 1425 N N . LEU A 1 187 ? 6.406 -6.313 24.503 1.00 83.69 187 LEU A N 1
ATOM 1426 C CA . LEU A 1 187 ? 6.397 -6.677 25.920 1.00 83.69 187 LEU A CA 1
ATOM 1427 C C . LEU A 1 187 ? 5.261 -7.661 26.245 1.00 83.69 187 LEU A C 1
ATOM 1429 O O . LEU A 1 187 ? 5.441 -8.623 26.997 1.00 83.69 187 LEU A O 1
ATOM 1433 N N . ARG A 1 188 ? 4.081 -7.469 25.643 1.00 79.81 188 ARG A N 1
ATOM 1434 C CA . ARG A 1 188 ? 2.949 -8.392 25.817 1.00 79.81 188 ARG A CA 1
ATOM 1435 C C . ARG A 1 188 ? 3.206 -9.774 25.226 1.00 79.81 188 ARG A C 1
ATOM 1437 O O . ARG A 1 188 ? 2.759 -10.758 25.806 1.00 79.81 188 ARG A O 1
ATOM 1444 N N . ARG A 1 189 ? 3.937 -9.870 24.113 1.00 83.62 189 ARG A N 1
ATOM 1445 C CA . ARG A 1 189 ? 4.327 -11.166 23.530 1.00 83.62 189 ARG A CA 1
ATOM 1446 C C . ARG A 1 189 ? 5.308 -11.915 24.411 1.00 83.62 189 ARG A C 1
ATOM 1448 O O . ARG A 1 189 ? 5.214 -13.127 24.505 1.00 83.62 189 ARG A O 1
ATOM 1455 N N . VAL A 1 190 ? 6.227 -11.200 25.057 1.00 87.69 190 VAL A N 1
ATOM 1456 C CA . VAL A 1 190 ? 7.200 -11.813 25.972 1.00 87.69 190 VAL A CA 1
ATOM 1457 C C . VAL A 1 190 ? 6.508 -12.353 27.227 1.00 87.69 190 VAL A C 1
ATOM 1459 O O . VAL A 1 190 ? 6.903 -13.383 27.762 1.00 87.69 190 VAL A O 1
ATOM 1462 N N . THR A 1 191 ? 5.454 -11.681 27.693 1.00 90.62 191 THR A N 1
ATOM 1463 C CA . THR A 1 191 ? 4.751 -12.039 28.937 1.00 90.62 191 THR A CA 1
ATOM 1464 C C . THR A 1 191 ? 3.641 -13.078 28.760 1.00 90.62 191 THR A C 1
ATOM 1466 O O . THR A 1 191 ? 3.155 -13.616 29.755 1.00 90.62 191 THR A O 1
ATOM 1469 N N . ARG A 1 192 ? 3.217 -13.382 27.527 1.00 89.81 192 ARG A N 1
ATOM 1470 C CA . ARG A 1 192 ? 2.103 -14.299 27.244 1.00 89.81 192 ARG A CA 1
ATOM 1471 C C . ARG A 1 192 ? 2.568 -15.517 26.461 1.00 89.81 192 ARG A C 1
ATOM 1473 O O . ARG A 1 192 ? 3.352 -15.415 25.530 1.00 89.81 192 ARG A O 1
A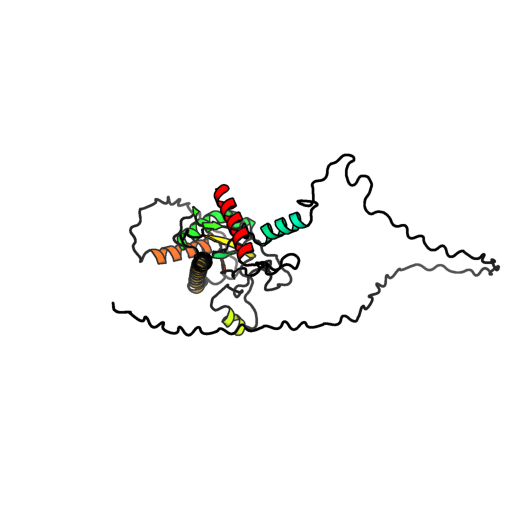TOM 1480 N N . TYR A 1 193 ? 2.006 -16.674 26.798 1.00 91.75 193 TYR A N 1
ATOM 1481 C CA . TYR A 1 193 ? 2.310 -17.934 26.114 1.00 91.75 193 TYR A CA 1
ATOM 1482 C C . TYR A 1 193 ? 1.602 -18.076 24.755 1.00 91.75 193 TYR A C 1
ATOM 1484 O O . TYR A 1 193 ? 1.966 -18.936 23.957 1.00 91.75 193 TYR A O 1
ATOM 1492 N N . ALA A 1 194 ? 0.574 -17.262 24.501 1.00 91.69 194 ALA A N 1
ATOM 1493 C CA . ALA A 1 194 ? -0.220 -17.283 23.281 1.00 91.69 194 ALA A CA 1
ATOM 1494 C C . ALA A 1 194 ? -0.531 -15.861 22.808 1.00 91.69 194 ALA A C 1
ATOM 1496 O O . ALA A 1 194 ? -0.589 -14.917 23.602 1.00 91.69 194 ALA A O 1
ATOM 1497 N N . ARG A 1 195 ? -0.747 -15.738 21.497 1.00 90.12 195 ARG A N 1
ATOM 1498 C CA . ARG A 1 195 ? -1.137 -14.486 20.854 1.00 90.12 195 ARG A CA 1
ATOM 1499 C C . ARG A 1 195 ? -2.605 -14.168 21.115 1.00 90.12 195 ARG A C 1
ATOM 1501 O O . ARG A 1 195 ? -3.412 -15.066 21.356 1.00 90.12 195 ARG A O 1
ATOM 1508 N N . LEU A 1 196 ? -2.950 -12.888 21.047 1.00 91.25 196 LEU A N 1
ATOM 1509 C CA . LEU A 1 196 ? -4.344 -12.452 21.052 1.00 91.25 196 LEU A CA 1
ATOM 1510 C C . LEU A 1 196 ? -5.089 -12.924 19.789 1.00 91.25 196 LEU A C 1
ATOM 1512 O O . LEU A 1 196 ? -4.451 -13.167 18.762 1.00 91.25 196 LEU A O 1
ATOM 1516 N N . PRO A 1 197 ? -6.429 -13.064 19.848 1.00 93.69 197 PRO A N 1
ATOM 1517 C CA . PRO A 1 197 ? -7.211 -13.502 18.700 1.00 93.69 197 PRO A CA 1
ATOM 1518 C C . PRO A 1 197 ? -7.107 -12.522 17.525 1.00 93.69 197 PRO A C 1
ATOM 1520 O O . PRO A 1 197 ? -6.664 -11.376 17.661 1.00 93.69 197 PRO A O 1
ATOM 1523 N N . VAL A 1 198 ? -7.548 -13.002 16.360 1.00 94.88 198 VAL A N 1
ATOM 1524 C CA . VAL A 1 198 ? -7.705 -12.190 15.151 1.00 94.88 198 VAL A CA 1
ATOM 1525 C C . VAL A 1 198 ? -8.637 -11.021 15.451 1.00 94.88 198 VAL A C 1
ATOM 1527 O O . VAL A 1 198 ? -9.757 -11.227 15.915 1.00 94.88 198 VAL A O 1
ATOM 1530 N N . GLN A 1 199 ? -8.158 -9.813 15.173 1.00 94.19 199 GLN A N 1
ATOM 1531 C CA . GLN A 1 199 ? -8.906 -8.577 15.330 1.00 94.19 199 GLN A CA 1
ATOM 1532 C C . GLN A 1 199 ? -9.428 -8.101 13.977 1.00 94.19 199 GLN A C 1
ATOM 1534 O O . GLN A 1 199 ? -10.627 -7.915 13.846 1.00 94.19 199 GLN A O 1
ATOM 1539 N N . ALA A 1 200 ? -8.574 -7.986 12.957 1.00 96.44 200 ALA A N 1
ATOM 1540 C CA . ALA A 1 200 ? -8.978 -7.471 11.649 1.00 96.44 200 ALA A CA 1
ATOM 1541 C C . ALA A 1 200 ? -8.846 -8.512 10.532 1.00 96.44 200 ALA A C 1
ATOM 1543 O O . ALA A 1 200 ? -7.866 -9.258 10.460 1.00 96.44 200 ALA A O 1
ATOM 1544 N N . ARG A 1 201 ? -9.848 -8.525 9.648 1.00 97.25 201 ARG A N 1
ATOM 1545 C CA . ARG A 1 201 ? -9.932 -9.367 8.448 1.00 97.25 201 ARG A CA 1
ATOM 1546 C C . ARG A 1 201 ? -9.884 -8.565 7.156 1.00 97.25 201 ARG A C 1
ATOM 1548 O O . ARG A 1 201 ? -9.446 -9.100 6.143 1.00 97.25 201 ARG A O 1
ATOM 1555 N N . THR A 1 202 ? -10.302 -7.308 7.186 1.00 98.31 202 THR A N 1
ATOM 1556 C CA . THR A 1 202 ? -10.220 -6.398 6.042 1.00 98.31 202 THR A CA 1
ATOM 1557 C C . THR A 1 202 ? -9.324 -5.232 6.419 1.00 98.31 202 THR A C 1
ATOM 1559 O O . THR A 1 202 ? -9.471 -4.688 7.511 1.00 98.31 202 THR A O 1
ATOM 1562 N N . LEU A 1 203 ? -8.394 -4.875 5.538 1.00 98.00 203 LEU A N 1
ATOM 1563 C CA . LEU A 1 203 ? -7.432 -3.794 5.726 1.00 98.00 203 LEU A CA 1
ATOM 1564 C C . LEU A 1 203 ? -7.666 -2.686 4.700 1.00 98.00 203 LEU A C 1
ATOM 1566 O O . LEU A 1 203 ? -8.093 -2.944 3.572 1.00 98.00 203 LEU A O 1
ATOM 1570 N N . LEU A 1 204 ? -7.382 -1.457 5.112 1.00 98.25 204 LEU A N 1
ATOM 1571 C CA . LEU A 1 204 ? -7.484 -0.259 4.297 1.00 98.25 204 LEU A CA 1
ATOM 1572 C C . LEU A 1 204 ? -6.292 0.653 4.574 1.00 98.25 204 LEU A C 1
ATOM 1574 O O . LEU A 1 204 ? -6.108 1.120 5.696 1.00 98.25 204 LEU A O 1
ATOM 1578 N N . GLU A 1 205 ? -5.514 0.934 3.540 1.00 97.88 205 GLU A N 1
ATOM 1579 C CA . GLU A 1 205 ? -4.400 1.876 3.612 1.00 97.88 205 GLU A CA 1
ATOM 1580 C C . GLU A 1 205 ? -4.896 3.320 3.531 1.00 97.88 205 GLU A C 1
ATOM 1582 O O . GLU A 1 205 ? -5.779 3.650 2.732 1.00 97.88 205 GLU A O 1
ATOM 1587 N N . VAL A 1 206 ? -4.298 4.181 4.345 1.00 98.06 206 VAL A N 1
ATOM 1588 C CA . VAL A 1 206 ? -4.525 5.625 4.338 1.00 98.06 206 VAL A CA 1
ATOM 1589 C C . VAL A 1 206 ? -3.278 6.300 3.793 1.00 98.06 206 VAL A C 1
ATOM 1591 O O . VAL A 1 206 ? -2.189 6.119 4.331 1.00 98.06 206 VAL A O 1
ATOM 1594 N N . TYR A 1 207 ? -3.444 7.116 2.763 1.00 97.25 207 TYR A N 1
ATOM 1595 C CA . TYR A 1 207 ? -2.388 7.901 2.150 1.00 97.25 207 TYR A CA 1
ATOM 1596 C C . TYR A 1 207 ? -2.629 9.383 2.405 1.00 97.25 207 TYR A C 1
ATOM 1598 O O . TYR A 1 207 ? -3.759 9.868 2.328 1.00 97.25 207 TYR A O 1
ATOM 1606 N N . LEU A 1 208 ? -1.546 10.094 2.693 1.00 95.25 208 LEU A N 1
ATOM 1607 C CA . LEU A 1 208 ? -1.528 11.547 2.759 1.00 95.25 208 LEU A CA 1
ATOM 1608 C C . LEU A 1 208 ? -0.760 12.078 1.547 1.00 95.25 208 LEU A C 1
ATOM 1610 O O . LEU A 1 208 ? 0.083 11.350 1.004 1.00 95.25 208 LEU A O 1
ATOM 1614 N N . PRO A 1 209 ? -1.037 13.309 1.093 1.00 89.69 209 PRO A N 1
ATOM 1615 C CA . PRO A 1 209 ? -0.193 13.930 0.094 1.00 89.69 209 PRO A CA 1
ATOM 1616 C C . PRO A 1 209 ? 1.171 14.181 0.740 1.00 89.69 209 PRO A C 1
ATOM 1618 O O . PRO A 1 209 ? 1.246 14.526 1.923 1.00 89.69 209 PRO A O 1
ATOM 1621 N N . GLY A 1 210 ? 2.246 14.017 -0.029 1.00 77.25 210 GLY A N 1
ATOM 1622 C CA . GLY A 1 210 ? 3.525 14.580 0.385 1.00 77.25 210 GLY A CA 1
ATOM 1623 C C . GLY A 1 210 ? 3.343 16.089 0.480 1.00 77.25 210 GLY A C 1
ATOM 1624 O O . GLY A 1 210 ? 2.915 16.706 -0.495 1.00 77.25 210 GLY A O 1
ATOM 1625 N N . GLU A 1 211 ? 3.582 16.676 1.652 1.00 66.12 211 GLU A N 1
ATOM 1626 C CA . GLU A 1 211 ? 3.625 18.133 1.752 1.00 66.12 211 GLU A CA 1
ATOM 1627 C C . GLU A 1 211 ? 4.746 18.603 0.818 1.00 66.12 211 GLU A C 1
ATOM 1629 O O . GLU A 1 211 ? 5.872 18.114 0.915 1.00 66.12 211 GLU A O 1
ATOM 1634 N N . GLU A 1 212 ? 4.420 19.481 -0.134 1.00 55.81 212 GLU A N 1
ATOM 1635 C CA . GLU A 1 212 ? 5.383 20.075 -1.063 1.00 55.81 212 GLU A CA 1
ATOM 1636 C C . GLU A 1 212 ? 6.363 20.947 -0.260 1.00 55.81 212 GLU A C 1
ATOM 1638 O O . GLU A 1 212 ? 6.186 22.153 -0.112 1.00 55.81 212 GLU A O 1
ATOM 1643 N N . GLN A 1 213 ? 7.367 20.324 0.355 1.00 52.00 213 GLN A N 1
ATOM 1644 C CA . GLN A 1 213 ? 8.490 21.025 0.960 1.00 52.00 213 GLN A CA 1
ATOM 1645 C C . GLN A 1 213 ? 9.549 21.253 -0.119 1.00 52.00 213 GLN A C 1
ATOM 1647 O O . GLN A 1 213 ? 10.120 20.315 -0.669 1.00 52.00 213 GLN A O 1
ATOM 1652 N N . ASP A 1 214 ? 9.786 22.530 -0.414 1.00 51.84 214 ASP A N 1
ATOM 1653 C CA . ASP A 1 214 ? 10.571 23.072 -1.532 1.00 51.84 214 ASP A CA 1
ATOM 1654 C C . ASP A 1 214 ? 12.084 22.724 -1.561 1.00 51.84 214 ASP A C 1
ATOM 1656 O O . ASP A 1 214 ? 12.837 23.355 -2.303 1.00 51.84 214 ASP A O 1
ATOM 1660 N N . GLU A 1 215 ? 12.596 21.734 -0.814 1.00 52.31 215 GLU A N 1
ATOM 1661 C CA . GLU A 1 215 ? 14.049 21.497 -0.731 1.00 52.31 215 GLU A CA 1
ATOM 1662 C C . GLU A 1 215 ? 14.497 20.026 -0.853 1.00 52.31 215 GLU A C 1
ATOM 1664 O O . GLU A 1 215 ? 13.910 19.091 -0.320 1.00 52.31 215 GLU A O 1
ATOM 1669 N N . MET A 1 216 ? 15.618 19.839 -1.562 1.00 49.97 216 MET A N 1
ATOM 1670 C CA . MET A 1 216 ? 16.203 18.587 -2.082 1.00 49.97 216 MET A CA 1
ATOM 1671 C C . MET A 1 216 ? 16.568 17.478 -1.066 1.00 49.97 216 MET A C 1
ATOM 1673 O O . MET A 1 216 ? 17.049 16.431 -1.491 1.00 49.97 216 MET A O 1
ATOM 1677 N N . ASN A 1 217 ? 16.328 17.667 0.234 1.00 51.59 217 ASN A N 1
ATOM 1678 C CA . ASN A 1 217 ? 16.503 16.638 1.275 1.00 51.59 217 ASN A CA 1
ATOM 1679 C C . ASN A 1 217 ? 15.166 16.134 1.859 1.00 51.59 217 ASN A C 1
ATOM 1681 O O . ASN A 1 217 ? 15.169 15.337 2.788 1.00 51.59 217 ASN A O 1
ATOM 1685 N N . ALA A 1 218 ? 14.029 16.562 1.301 1.00 59.81 218 ALA A N 1
ATOM 1686 C CA . ALA A 1 218 ? 12.709 16.368 1.894 1.00 59.81 218 ALA A CA 1
ATOM 1687 C C . ALA A 1 218 ? 12.132 14.943 1.818 1.00 59.81 218 ALA A C 1
ATOM 1689 O O . ALA A 1 218 ? 11.144 14.688 2.484 1.00 59.81 218 ALA A O 1
ATOM 1690 N N . ALA A 1 219 ? 12.667 13.999 1.033 1.00 65.62 219 ALA A N 1
ATOM 1691 C CA . ALA A 1 219 ? 11.980 12.709 0.841 1.00 65.62 219 ALA A CA 1
ATOM 1692 C C . ALA A 1 219 ? 11.902 11.864 2.132 1.00 65.62 219 ALA A C 1
ATOM 1694 O O . ALA A 1 219 ? 10.817 11.428 2.515 1.00 65.62 219 ALA A O 1
ATOM 1695 N N . GLU A 1 220 ? 13.029 11.691 2.832 1.00 72.06 220 GLU A N 1
ATOM 1696 C CA . GLU A 1 220 ? 13.061 10.979 4.122 1.00 72.06 220 GLU A CA 1
ATOM 1697 C C . GLU A 1 220 ? 12.269 11.739 5.198 1.00 72.06 220 GLU A C 1
ATOM 1699 O O . GLU A 1 220 ? 11.575 11.131 6.017 1.00 72.06 220 GLU A O 1
ATOM 1704 N N . ASP A 1 221 ? 12.316 13.073 5.158 1.00 80.81 221 ASP A N 1
ATOM 1705 C CA . ASP A 1 221 ? 11.567 13.933 6.072 1.00 80.81 221 ASP A CA 1
ATOM 1706 C C . ASP A 1 221 ? 10.050 13.838 5.825 1.00 80.81 221 ASP A C 1
ATOM 1708 O O . ASP A 1 221 ? 9.267 13.790 6.774 1.00 80.81 221 ASP A O 1
ATOM 1712 N N . VAL A 1 222 ? 9.619 13.732 4.564 1.00 86.25 222 VAL A N 1
ATOM 1713 C CA . VAL A 1 222 ? 8.213 13.565 4.173 1.00 86.25 222 VAL A CA 1
ATOM 1714 C C . VAL A 1 222 ? 7.686 12.217 4.649 1.00 86.25 222 VAL A C 1
ATOM 1716 O O . VAL A 1 222 ? 6.631 12.178 5.283 1.00 86.25 222 VAL A O 1
ATOM 1719 N N . ASP A 1 223 ? 8.420 11.123 4.426 1.00 89.00 223 ASP A N 1
ATOM 1720 C CA . ASP A 1 223 ? 8.026 9.806 4.938 1.00 89.00 223 ASP A CA 1
ATOM 1721 C C . ASP A 1 223 ? 7.949 9.809 6.473 1.00 89.00 223 ASP A C 1
ATOM 1723 O O . ASP A 1 223 ? 6.987 9.296 7.051 1.00 89.00 223 ASP A O 1
ATOM 1727 N N . ALA A 1 224 ? 8.895 10.459 7.158 1.00 90.81 224 ALA A N 1
ATOM 1728 C CA . ALA A 1 224 ? 8.859 10.603 8.611 1.00 90.81 224 ALA A CA 1
ATOM 1729 C C . ALA A 1 224 ? 7.625 11.388 9.097 1.00 90.81 224 ALA A C 1
ATOM 1731 O O . ALA A 1 224 ? 6.991 10.991 10.080 1.00 90.81 224 ALA A O 1
ATOM 1732 N N . ILE A 1 225 ? 7.242 12.466 8.402 1.00 91.88 225 ILE A N 1
ATOM 1733 C CA . ILE A 1 225 ? 6.026 13.241 8.696 1.00 91.88 225 ILE A CA 1
ATOM 1734 C C . ILE A 1 225 ? 4.774 12.385 8.467 1.00 91.88 225 ILE A C 1
ATOM 1736 O O . ILE A 1 225 ? 3.877 12.368 9.316 1.00 91.88 225 ILE A O 1
ATOM 1740 N N . ILE A 1 226 ? 4.705 11.650 7.355 1.00 93.50 226 ILE A N 1
ATOM 1741 C CA . ILE A 1 226 ? 3.586 10.753 7.031 1.00 93.50 226 ILE A CA 1
ATOM 1742 C C . ILE A 1 226 ? 3.426 9.691 8.127 1.00 93.50 226 ILE A C 1
ATOM 1744 O O . ILE A 1 226 ? 2.331 9.518 8.670 1.00 93.50 226 ILE A O 1
ATOM 1748 N N . LEU A 1 227 ? 4.518 9.035 8.522 1.00 93.25 227 LEU A N 1
ATOM 1749 C CA . LEU A 1 227 ? 4.505 8.033 9.588 1.00 93.25 227 LEU A CA 1
ATOM 1750 C C . LEU A 1 227 ? 4.135 8.641 10.947 1.00 93.25 227 LEU A C 1
ATOM 1752 O O . LEU A 1 227 ? 3.427 8.001 11.726 1.00 93.25 227 LEU A O 1
ATOM 1756 N N . ALA A 1 228 ? 4.547 9.878 11.243 1.00 94.38 228 ALA A N 1
ATOM 1757 C CA . ALA A 1 228 ? 4.175 10.564 12.481 1.00 94.38 228 ALA A CA 1
ATOM 1758 C C . ALA A 1 228 ? 2.652 10.755 12.608 1.00 94.38 228 ALA A C 1
ATOM 1760 O O . ALA A 1 228 ? 2.097 10.532 13.689 1.00 94.38 228 ALA A O 1
ATOM 1761 N N . HIS A 1 229 ? 1.960 11.083 11.511 1.00 95.31 229 HIS A N 1
ATOM 1762 C CA . HIS A 1 229 ? 0.492 11.129 11.484 1.00 95.31 229 HIS A CA 1
ATOM 1763 C C . HIS A 1 229 ? -0.119 9.738 11.730 1.00 95.31 229 HIS A C 1
ATOM 1765 O O . HIS A 1 229 ? -1.112 9.608 12.453 1.00 95.31 229 HIS A O 1
ATOM 1771 N N . GLY A 1 230 ? 0.506 8.688 11.195 1.00 95.50 230 GLY A N 1
ATOM 1772 C CA . GLY A 1 230 ? 0.101 7.301 11.415 1.00 95.50 230 GLY A CA 1
ATOM 1773 C C . GLY A 1 230 ? 0.198 6.887 12.878 1.00 95.50 230 GLY A C 1
ATOM 1774 O O . GLY A 1 230 ? -0.769 6.386 13.459 1.00 95.50 230 GLY A O 1
ATOM 1775 N N . TYR A 1 231 ? 1.344 7.162 13.504 1.00 94.81 231 TYR A N 1
ATOM 1776 C CA . TYR A 1 231 ? 1.570 6.900 14.926 1.00 94.81 231 TYR A CA 1
ATOM 1777 C C . TYR A 1 231 ? 0.613 7.695 15.812 1.00 94.81 231 TYR A C 1
ATOM 1779 O O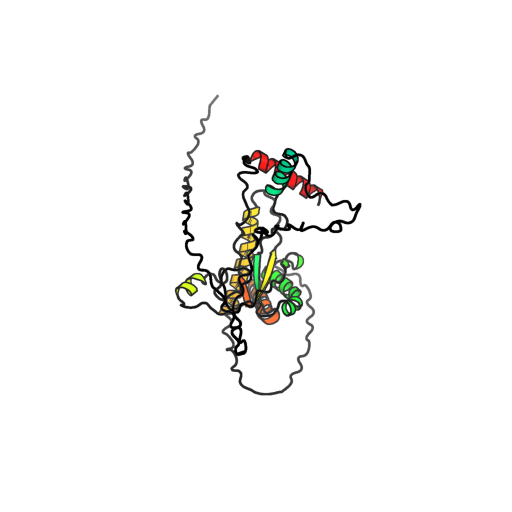 . TYR A 1 231 ? 0.120 7.163 16.811 1.00 94.81 231 TYR A O 1
ATOM 1787 N N . PHE A 1 232 ? 0.310 8.941 15.440 1.00 95.62 232 PHE A N 1
ATOM 1788 C CA . PHE A 1 232 ? -0.685 9.747 16.134 1.00 95.62 232 PHE A CA 1
ATOM 1789 C C . PHE A 1 232 ? -2.059 9.064 16.118 1.00 95.62 232 PHE A C 1
ATOM 1791 O O . PHE A 1 232 ? -2.612 8.805 17.189 1.00 95.62 232 PHE A O 1
ATOM 1798 N N . LEU A 1 233 ? -2.586 8.695 14.943 1.00 95.62 233 LEU A N 1
ATOM 1799 C CA . LEU A 1 233 ? -3.880 8.007 14.841 1.00 95.62 233 LEU A CA 1
ATOM 1800 C C . LEU A 1 233 ? -3.892 6.698 15.621 1.00 95.62 233 LEU A C 1
ATOM 1802 O O . LEU A 1 233 ? -4.817 6.446 16.397 1.00 95.62 233 LEU A O 1
ATOM 1806 N N . GLN A 1 234 ? -2.850 5.884 15.464 1.00 94.81 234 GLN A N 1
ATOM 1807 C CA . GLN A 1 234 ? -2.708 4.643 16.210 1.00 94.81 234 GLN A CA 1
ATOM 1808 C C . GLN A 1 234 ? -2.778 4.878 17.726 1.00 94.81 234 GLN A C 1
ATOM 1810 O O . GLN A 1 234 ? -3.476 4.149 18.440 1.00 94.81 234 GLN A O 1
ATOM 1815 N N . GLN A 1 235 ? -2.082 5.898 18.235 1.00 94.06 235 GLN A N 1
ATOM 1816 C CA . GLN A 1 235 ? -2.093 6.226 19.656 1.00 94.06 235 GLN A CA 1
ATOM 1817 C C . GLN A 1 235 ? -3.489 6.654 20.125 1.00 94.06 235 GLN A C 1
ATOM 1819 O O . GLN A 1 235 ? -3.908 6.243 21.210 1.00 94.06 235 GLN A O 1
ATOM 1824 N N . GLN A 1 236 ? -4.223 7.433 19.327 1.00 95.12 236 GLN A N 1
ATOM 1825 C CA . GLN A 1 236 ? -5.582 7.852 19.677 1.00 95.12 236 GLN A CA 1
ATOM 1826 C C . GLN A 1 236 ? -6.559 6.669 19.705 1.00 95.12 236 GLN A C 1
ATOM 1828 O O . GLN A 1 236 ? -7.300 6.516 20.678 1.00 95.12 236 GLN A O 1
ATOM 1833 N N . PHE A 1 237 ? -6.500 5.768 18.718 1.00 93.19 237 PHE A N 1
ATOM 1834 C CA . PHE A 1 237 ? -7.275 4.521 18.730 1.00 93.19 237 PHE A CA 1
ATOM 1835 C C . PHE A 1 237 ? -6.957 3.657 19.949 1.00 93.19 237 PHE A C 1
ATOM 1837 O O . PHE A 1 237 ? -7.855 3.105 20.585 1.00 93.19 237 PHE A O 1
ATOM 1844 N N . TYR A 1 238 ? -5.679 3.557 20.318 1.00 90.69 238 TYR A N 1
ATOM 1845 C CA . TYR A 1 238 ? -5.269 2.817 21.505 1.00 90.69 238 TYR A CA 1
ATOM 1846 C C . TYR A 1 238 ? -5.817 3.436 22.797 1.00 90.69 238 TYR A C 1
ATOM 1848 O O . TYR A 1 238 ? -6.347 2.718 23.649 1.00 90.69 238 TYR A O 1
ATOM 1856 N N . ARG A 1 239 ? -5.728 4.763 22.942 1.00 92.25 239 ARG A N 1
ATOM 1857 C CA . ARG A 1 239 ? -6.310 5.486 24.082 1.00 92.25 239 ARG A CA 1
ATOM 1858 C C . ARG A 1 239 ? -7.814 5.253 24.159 1.00 92.25 239 ARG A C 1
ATOM 1860 O O . ARG A 1 239 ? -8.308 4.925 25.229 1.00 92.25 239 ARG A O 1
ATOM 1867 N N . TYR A 1 240 ? -8.523 5.335 23.037 1.00 92.44 240 TYR A N 1
ATOM 1868 C CA . TYR A 1 240 ? -9.960 5.076 22.985 1.00 92.44 240 TYR A CA 1
ATOM 1869 C C . TYR A 1 240 ? -10.306 3.634 23.401 1.00 92.44 240 TYR A C 1
ATOM 1871 O O . TYR A 1 240 ? -11.098 3.435 24.319 1.00 92.44 240 TYR A O 1
ATOM 1879 N N . MET A 1 241 ? -9.645 2.626 22.822 1.00 88.81 241 MET A N 1
ATOM 1880 C CA . MET A 1 241 ? -9.902 1.211 23.137 1.00 88.81 241 MET A CA 1
ATOM 1881 C C . MET A 1 241 ? -9.555 0.821 24.582 1.00 88.81 241 MET A C 1
ATOM 1883 O O . MET A 1 241 ? -10.068 -0.172 25.088 1.00 88.81 241 MET A O 1
ATOM 1887 N N . THR A 1 242 ? -8.645 1.546 25.237 1.00 88.00 242 THR A N 1
ATOM 1888 C CA . THR A 1 242 ? -8.275 1.296 26.642 1.00 88.00 242 THR A CA 1
ATOM 1889 C C . THR A 1 242 ? -9.117 2.099 27.627 1.00 88.00 242 THR A C 1
ATOM 1891 O O . THR A 1 242 ? -9.383 1.620 28.727 1.00 88.00 242 THR A O 1
ATOM 1894 N N . ALA A 1 243 ? -9.541 3.303 27.239 1.00 87.44 243 ALA A N 1
ATOM 1895 C CA . ALA A 1 243 ? -10.372 4.190 28.044 1.00 87.44 243 ALA A CA 1
ATOM 1896 C C . ALA A 1 243 ? -11.868 3.895 27.924 1.00 87.44 243 ALA A C 1
ATOM 1898 O O . ALA A 1 243 ? -12.630 4.386 28.750 1.00 87.44 243 ALA A O 1
ATOM 1899 N N . SER A 1 244 ? -12.288 3.129 26.917 1.00 77.38 244 SER A N 1
ATOM 1900 C CA . SER A 1 244 ? -13.613 2.525 26.854 1.00 77.38 244 SER A CA 1
ATOM 1901 C C . SER A 1 244 ? -13.566 1.231 27.675 1.00 77.38 244 SER A C 1
ATOM 1903 O O . SER A 1 244 ? -13.135 0.197 27.154 1.00 77.38 244 SER A O 1
ATOM 1905 N N . PRO A 1 245 ? -13.902 1.245 28.984 1.00 54.81 245 PRO A N 1
ATOM 1906 C CA . PRO A 1 245 ? -14.101 0.005 29.708 1.00 54.81 245 PRO A CA 1
ATOM 1907 C C . PRO A 1 245 ? -15.217 -0.719 28.973 1.00 54.81 245 PRO A C 1
ATOM 1909 O O . PRO A 1 245 ? -16.331 -0.206 28.893 1.00 54.81 245 PRO A O 1
ATOM 1912 N N . SER A 1 246 ? -14.890 -1.871 28.391 1.00 51.06 246 SER A N 1
ATOM 1913 C CA . SER A 1 246 ? -15.845 -2.695 27.667 1.00 51.06 246 SER A CA 1
ATOM 1914 C C . SER A 1 246 ? -17.158 -2.739 28.444 1.00 51.06 246 SER A C 1
ATOM 1916 O O . SER A 1 246 ? -17.206 -3.279 29.555 1.00 51.06 246 SER A O 1
ATOM 1918 N N . SER A 1 247 ? -18.225 -2.209 27.850 1.00 44.59 247 SER A N 1
ATOM 1919 C CA . SER A 1 247 ? -19.525 -2.843 27.972 1.00 44.59 247 SER A CA 1
ATOM 1920 C C . SER A 1 247 ? -19.263 -4.325 27.716 1.00 44.59 247 SER A C 1
ATOM 1922 O O . SER A 1 247 ? -18.870 -4.727 26.620 1.00 44.59 247 SER A O 1
ATOM 1924 N N . ALA A 1 248 ? -19.281 -5.108 28.795 1.00 38.19 248 ALA A N 1
ATOM 1925 C CA . ALA A 1 248 ? -18.970 -6.525 28.754 1.00 38.19 248 ALA A CA 1
ATOM 1926 C C . ALA A 1 248 ? -19.758 -7.177 27.609 1.00 38.19 248 ALA A C 1
ATOM 1928 O O . ALA A 1 248 ? -20.892 -6.753 27.359 1.00 38.19 248 ALA A O 1
ATOM 1929 N N . PRO A 1 249 ? -19.205 -8.189 26.916 1.00 46.06 249 PRO A N 1
ATOM 1930 C CA . PRO A 1 249 ? -19.980 -8.938 25.944 1.00 46.06 249 PRO A CA 1
ATOM 1931 C C . PRO A 1 249 ? -21.213 -9.465 26.671 1.00 46.06 249 PRO A C 1
ATOM 1933 O O . PRO A 1 249 ? -21.105 -10.296 27.577 1.00 46.06 249 PRO A O 1
ATOM 1936 N N . GLY A 1 250 ? -22.371 -8.901 26.325 1.00 40.75 250 GLY A N 1
ATOM 1937 C CA . GLY A 1 250 ? -23.653 -9.352 26.820 1.00 40.75 250 GLY A CA 1
ATOM 1938 C C . GLY A 1 250 ? -23.718 -10.846 26.573 1.00 40.75 250 GLY A C 1
ATOM 1939 O O . GLY A 1 250 ? -23.604 -11.305 25.435 1.00 40.75 250 GLY A O 1
ATOM 1940 N N . TYR A 1 251 ? -23.823 -11.599 27.662 1.00 37.59 251 TYR A N 1
ATOM 1941 C CA . TYR A 1 251 ? -24.188 -13.001 27.624 1.00 37.59 251 TYR A CA 1
ATOM 1942 C C . TYR A 1 251 ? -25.353 -13.153 26.643 1.00 37.59 251 TYR A C 1
ATOM 1944 O O . TYR A 1 251 ? -26.361 -12.458 26.765 1.00 37.59 251 TYR A O 1
ATOM 1952 N N . ILE A 1 252 ? -25.194 -14.047 25.667 1.00 45.56 252 ILE A N 1
ATOM 1953 C CA . ILE A 1 252 ? -26.271 -14.498 24.791 1.00 45.56 252 ILE A CA 1
ATOM 1954 C C . ILE A 1 252 ? -27.317 -15.146 25.705 1.00 45.56 252 ILE A C 1
ATOM 1956 O O . ILE A 1 252 ? -27.207 -16.305 26.094 1.00 45.56 252 ILE A O 1
ATOM 1960 N N . GLY A 1 253 ? -28.287 -14.338 26.116 1.00 41.06 253 GLY A N 1
ATOM 1961 C CA . GLY A 1 253 ? -29.367 -14.676 27.022 1.00 41.06 253 GLY A CA 1
ATOM 1962 C C . GLY A 1 253 ? -30.620 -13.972 26.533 1.00 41.06 253 GLY A C 1
ATOM 1963 O O . GLY A 1 253 ? -30.824 -12.794 26.790 1.00 41.06 253 GLY A O 1
ATOM 1964 N N . GLN A 1 254 ? -31.395 -14.720 25.757 1.00 45.75 254 GLN A N 1
ATOM 1965 C CA . GLN A 1 254 ? -32.786 -14.499 25.370 1.00 45.75 254 GLN A CA 1
ATOM 1966 C C . GLN A 1 254 ? -33.559 -13.435 26.175 1.00 45.75 254 GLN A C 1
ATOM 1968 O O . GLN A 1 254 ? -33.794 -13.591 27.366 1.00 45.75 254 GLN A O 1
ATOM 1973 N N . SER A 1 255 ? -34.053 -12.418 25.480 1.00 41.00 255 SER A N 1
ATOM 1974 C CA . SER A 1 255 ? -35.431 -11.887 25.502 1.00 41.00 255 SER A CA 1
ATOM 1975 C C . SER A 1 255 ? -35.349 -10.563 24.740 1.00 41.00 255 SER A C 1
ATOM 1977 O O . SER A 1 255 ? -34.402 -9.809 24.897 1.00 41.00 255 SER A O 1
ATOM 1979 N N . GLY A 1 256 ? -36.167 -10.292 23.744 1.00 39.12 256 GLY A N 1
ATOM 1980 C CA . GLY A 1 256 ? -37.608 -10.207 23.823 1.00 39.12 256 GLY A CA 1
ATOM 1981 C C . GLY A 1 256 ? -37.933 -8.966 23.001 1.00 39.12 256 GLY A C 1
ATOM 1982 O O . GLY A 1 256 ? -37.310 -7.921 23.158 1.00 39.12 256 GLY A O 1
ATOM 1983 N N . ILE A 1 257 ? -38.805 -9.158 22.030 1.00 57.44 257 ILE A N 1
ATOM 1984 C CA . ILE A 1 257 ? -39.322 -8.157 21.107 1.00 57.44 257 ILE A CA 1
ATOM 1985 C C . ILE A 1 257 ? -39.846 -6.956 21.900 1.00 57.44 257 ILE A C 1
ATOM 1987 O O . ILE A 1 257 ? -40.678 -7.167 22.771 1.00 57.44 257 ILE A O 1
ATOM 1991 N N . GLU A 1 258 ? -39.428 -5.734 21.559 1.00 43.22 258 GLU A N 1
ATOM 1992 C CA . GLU A 1 258 ? -40.343 -4.595 21.424 1.00 43.22 258 GLU A CA 1
ATOM 1993 C C . GLU A 1 258 ? -39.670 -3.403 20.733 1.00 43.22 258 GLU A C 1
ATOM 1995 O O . GLU A 1 258 ? -38.496 -3.095 20.938 1.00 43.22 258 GLU A O 1
ATOM 2000 N N . GLY A 1 259 ? -40.425 -2.809 19.810 1.00 49.78 259 GLY A N 1
ATOM 2001 C CA . GLY A 1 259 ? -39.963 -1.813 18.861 1.00 49.78 259 GLY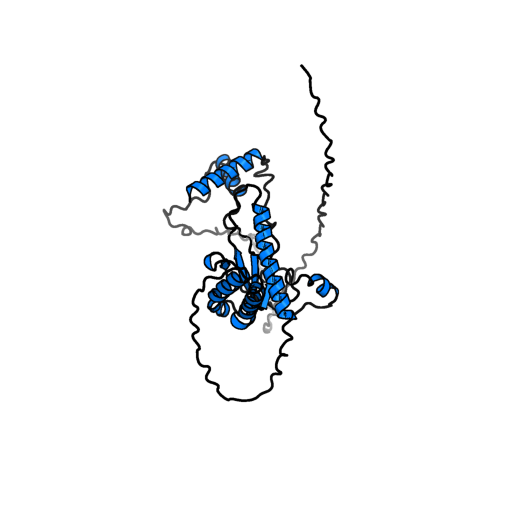 A CA 1
ATOM 2002 C C . GLY A 1 259 ? -39.694 -0.451 19.489 1.00 49.78 259 GLY A C 1
ATOM 2003 O O . GLY A 1 259 ? -40.427 0.020 20.352 1.00 49.78 259 GLY A O 1
ATOM 2004 N N . SER A 1 260 ? -38.667 0.214 18.970 1.00 38.16 260 SER A N 1
ATOM 2005 C CA . SER A 1 260 ? -38.468 1.644 19.153 1.00 38.16 260 SER A CA 1
ATOM 2006 C C . SER A 1 260 ? -38.102 2.245 17.802 1.00 38.16 260 SER A C 1
ATOM 2008 O O . SER A 1 260 ? -37.025 2.011 17.253 1.00 38.16 260 SER A O 1
ATOM 2010 N N . THR A 1 261 ? -39.071 2.950 17.226 1.00 45.66 261 THR A N 1
ATOM 2011 C CA . THR A 1 261 ? -38.932 3.810 16.052 1.00 45.66 261 THR A CA 1
ATOM 2012 C C . THR A 1 261 ? -37.908 4.898 16.352 1.00 45.66 261 THR A C 1
ATOM 2014 O O . THR A 1 261 ? -38.168 5.798 17.148 1.00 45.66 261 THR A O 1
ATOM 2017 N N . ARG A 1 262 ? -36.733 4.808 15.724 1.00 41.34 262 ARG A N 1
ATOM 2018 C CA . ARG A 1 262 ? -35.690 5.832 15.797 1.00 41.34 262 ARG A CA 1
ATOM 2019 C C . ARG A 1 262 ? -35.963 6.884 14.725 1.00 41.34 262 ARG A C 1
ATOM 2021 O O . ARG A 1 262 ? -35.813 6.610 13.540 1.00 41.34 262 ARG A O 1
ATOM 2028 N N . GLU A 1 263 ? -36.389 8.061 15.167 1.00 40.94 263 GLU A N 1
ATOM 2029 C CA . GLU A 1 263 ? -36.519 9.256 14.336 1.00 40.94 263 GLU A CA 1
ATOM 2030 C C . GLU A 1 263 ? -35.155 9.665 13.757 1.00 40.94 263 GLU A C 1
ATOM 2032 O O . GLU A 1 263 ? -34.152 9.782 14.470 1.00 40.94 263 GLU A O 1
ATOM 2037 N N . GLU A 1 264 ? -35.131 9.875 12.441 1.00 44.62 264 GLU A N 1
ATOM 2038 C CA . GLU A 1 264 ? -34.029 10.475 11.696 1.00 44.62 264 GLU A CA 1
ATOM 2039 C C . GLU A 1 264 ? -33.913 11.964 12.042 1.00 44.62 264 GLU A C 1
ATOM 2041 O O . GLU A 1 264 ? -34.655 12.807 11.536 1.00 44.62 264 GLU A O 1
ATOM 2046 N N . ALA A 1 265 ? -32.931 12.316 12.870 1.00 39.44 265 ALA A N 1
ATOM 2047 C CA . ALA A 1 265 ? -32.470 13.692 12.981 1.00 39.44 265 ALA A CA 1
ATOM 2048 C C . ALA A 1 265 ? -31.386 13.944 11.921 1.00 39.44 265 ALA A C 1
ATOM 2050 O O . ALA A 1 265 ? -30.195 13.734 12.153 1.00 39.44 265 ALA A O 1
ATOM 2051 N N . VAL A 1 266 ? -31.812 14.405 10.743 1.00 48.03 266 VAL A N 1
ATOM 2052 C CA . VAL A 1 266 ? -30.935 14.982 9.715 1.00 48.03 266 VAL A CA 1
ATOM 2053 C C . VAL A 1 266 ? -30.363 16.295 10.259 1.00 48.03 266 VAL A C 1
ATOM 2055 O O . VAL A 1 266 ? -30.970 17.360 10.136 1.00 48.03 266 VAL A O 1
ATOM 2058 N N . SER A 1 267 ? -29.195 16.222 10.897 1.00 43.84 267 SER A N 1
ATOM 2059 C CA . SER A 1 267 ? -28.467 17.406 11.349 1.00 43.84 267 SER A CA 1
ATOM 2060 C C . SER A 1 267 ? -27.689 18.003 10.177 1.00 43.84 267 SER A C 1
ATOM 2062 O O . SER A 1 267 ? -26.686 17.459 9.717 1.00 43.84 267 SER A O 1
ATOM 2064 N N . LYS A 1 268 ? -28.198 19.123 9.657 1.00 47.72 268 LYS A N 1
ATOM 2065 C CA . LYS A 1 268 ? -27.539 19.943 8.638 1.00 47.72 268 LYS A CA 1
ATOM 2066 C C . LYS A 1 268 ? -26.278 20.571 9.238 1.00 47.72 268 LYS A C 1
ATOM 2068 O O . LYS A 1 268 ? -26.365 21.506 10.028 1.00 47.72 268 LYS A O 1
ATOM 2073 N N . MET A 1 269 ? -25.114 20.072 8.832 1.00 41.47 269 MET A N 1
ATOM 2074 C CA . MET A 1 269 ? -23.815 20.689 9.102 1.00 41.47 269 MET A CA 1
ATOM 2075 C C . MET A 1 269 ? -23.713 22.027 8.352 1.00 41.47 269 MET A C 1
ATOM 2077 O O . MET A 1 269 ? -23.659 22.053 7.124 1.00 41.47 269 MET A O 1
ATOM 2081 N N . GLN A 1 270 ? -23.692 23.139 9.088 1.00 37.81 270 GLN A N 1
ATOM 2082 C CA . GLN A 1 270 ? -23.237 24.436 8.579 1.00 37.81 270 GLN A CA 1
ATOM 2083 C C . GLN A 1 270 ? -21.734 24.604 8.860 1.00 37.81 270 GLN A C 1
ATOM 2085 O O . GLN A 1 270 ? -21.289 24.261 9.957 1.00 37.81 270 GLN A O 1
ATOM 2090 N N . PRO A 1 271 ? -20.944 25.154 7.920 1.00 45.31 271 PRO A N 1
ATOM 2091 C CA . PRO A 1 271 ? -19.542 25.465 8.153 1.00 45.31 271 PRO A CA 1
ATOM 2092 C C . PRO A 1 271 ? -19.436 26.828 8.851 1.00 45.31 271 PRO A C 1
ATOM 2094 O O . PRO A 1 271 ? -19.595 27.874 8.222 1.00 45.31 271 PRO A O 1
ATOM 2097 N N . HIS A 1 272 ? -19.183 26.824 10.160 1.00 41.12 272 HIS A N 1
ATOM 2098 C CA . HIS A 1 272 ? -18.787 28.028 10.886 1.00 41.12 272 HIS A CA 1
ATOM 2099 C C . HIS A 1 272 ? -17.268 28.208 10.815 1.00 41.12 272 HIS A C 1
ATOM 2101 O O . HIS A 1 272 ? -16.500 27.305 11.141 1.00 41.12 272 HIS A O 1
ATOM 2107 N N . SER A 1 273 ? -16.854 29.399 10.382 1.00 51.91 273 SER A N 1
ATOM 2108 C CA . SER A 1 273 ? -15.481 29.900 10.434 1.00 51.91 273 SER A CA 1
ATOM 2109 C C . SER A 1 273 ? -14.931 29.797 11.861 1.00 51.91 273 SER A C 1
ATOM 2111 O O . SER A 1 273 ? -15.453 30.449 12.767 1.00 51.91 273 SER A O 1
ATOM 2113 N N . ARG A 1 274 ? -13.904 28.962 12.058 1.00 51.75 274 ARG A N 1
ATOM 2114 C CA . ARG A 1 274 ? -13.327 28.630 13.368 1.00 51.75 274 ARG A CA 1
ATOM 2115 C C . ARG A 1 274 ? -12.113 29.522 13.640 1.00 51.75 274 ARG A C 1
ATOM 2117 O O . ARG A 1 274 ? -11.098 29.425 12.956 1.00 51.75 274 ARG A O 1
ATOM 2124 N N . GLU A 1 275 ? -12.234 30.394 14.636 1.00 45.78 275 GLU A N 1
ATOM 2125 C CA . GLU A 1 275 ? -11.088 30.995 15.324 1.00 45.78 275 GLU A CA 1
ATOM 2126 C C . GLU A 1 275 ? -10.412 29.919 16.196 1.00 45.78 275 GLU A C 1
ATOM 2128 O O . GLU A 1 275 ? -11.082 29.131 16.865 1.00 45.78 275 GLU A O 1
ATOM 2133 N N . TYR A 1 276 ? -9.078 29.862 16.156 1.00 45.00 276 TYR A N 1
ATOM 2134 C CA . TYR A 1 276 ? -8.251 28.812 16.763 1.00 45.00 276 TYR A CA 1
ATOM 2135 C C . TYR A 1 276 ? -8.271 28.857 18.304 1.00 45.00 276 TYR A C 1
ATOM 2137 O O . TYR A 1 276 ? -7.474 29.553 18.935 1.00 45.00 276 TYR A O 1
ATOM 2145 N N . SER A 1 277 ? -9.154 28.065 18.919 1.00 49.44 277 SER A N 1
ATOM 2146 C CA . SER A 1 277 ? -9.135 27.737 20.350 1.00 49.44 277 SER A CA 1
ATOM 2147 C C . SER A 1 277 ? -8.516 26.352 20.561 1.00 49.44 277 SER A C 1
ATOM 2149 O O . SER A 1 277 ? -9.151 25.326 20.344 1.00 49.44 277 SER A O 1
ATOM 2151 N N . LYS A 1 278 ? -7.268 26.327 21.037 1.00 53.25 278 LYS A N 1
ATOM 2152 C CA . LYS A 1 278 ? -6.409 25.137 21.225 1.00 53.25 278 LYS A CA 1
ATOM 2153 C C . LYS A 1 278 ? -6.964 24.054 22.180 1.00 53.25 278 LYS A C 1
ATOM 2155 O O . LYS A 1 278 ? -6.348 23.007 22.338 1.00 53.25 278 LYS A O 1
ATOM 2160 N N . GLY A 1 279 ? -8.082 24.308 22.865 1.00 56.91 279 GLY A N 1
ATOM 2161 C CA . GLY A 1 279 ? -8.743 23.341 23.755 1.00 56.91 279 GLY A CA 1
ATOM 2162 C C . GLY A 1 279 ? -9.831 22.49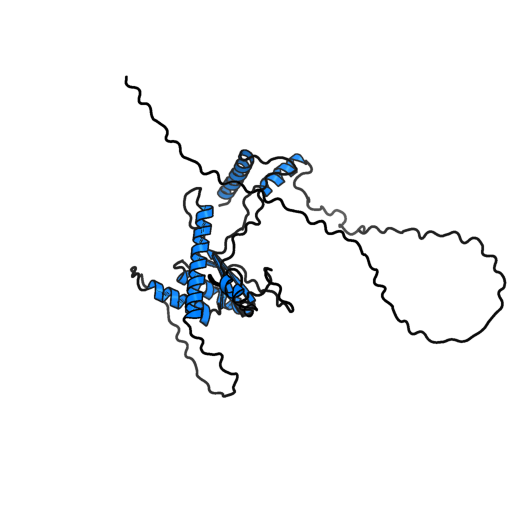6 23.084 1.00 56.91 279 GLY A C 1
ATOM 2163 O O . GLY A 1 279 ? -10.251 21.495 23.656 1.00 56.91 279 GLY A O 1
ATOM 2164 N N . ASP A 1 280 ? -10.286 22.887 21.893 1.00 69.00 280 ASP A N 1
ATOM 2165 C CA . ASP A 1 280 ? -11.383 22.226 21.173 1.00 69.00 280 ASP A CA 1
ATOM 2166 C C . ASP A 1 280 ? -10.882 21.034 20.324 1.00 69.00 280 ASP A C 1
ATOM 2168 O O . ASP A 1 280 ? -11.606 20.072 20.072 1.00 69.00 280 ASP A O 1
ATOM 2172 N N . ASP A 1 281 ? -9.594 21.045 19.967 1.00 82.50 281 ASP A N 1
ATOM 2173 C CA . ASP A 1 281 ? -8.992 20.079 19.042 1.00 82.50 281 ASP A CA 1
ATOM 2174 C C . ASP A 1 281 ? -8.934 18.648 19.611 1.00 82.50 281 ASP A C 1
ATOM 2176 O O . ASP A 1 281 ? -9.177 17.680 18.894 1.00 82.50 281 ASP A O 1
ATOM 2180 N N . GLU A 1 282 ? -8.660 18.466 20.909 1.00 88.75 282 GLU A N 1
ATOM 2181 C CA . GLU A 1 282 ? -8.570 17.118 21.501 1.00 88.75 282 GLU A CA 1
ATOM 2182 C C . GLU A 1 282 ? -9.945 16.440 21.614 1.00 88.75 282 GLU A C 1
ATOM 2184 O O . GLU A 1 282 ? -10.075 15.234 21.380 1.00 88.75 282 GLU A O 1
ATOM 2189 N N . ALA A 1 283 ? -10.984 17.211 21.949 1.00 90.75 283 ALA A N 1
ATOM 2190 C CA . ALA A 1 283 ? -12.351 16.707 21.992 1.00 90.75 283 ALA A CA 1
ATOM 2191 C C . ALA A 1 283 ? -12.830 16.304 20.590 1.00 90.75 283 ALA A C 1
ATOM 2193 O O . ALA A 1 283 ? -13.442 15.245 20.440 1.00 90.75 283 ALA A O 1
ATOM 2194 N N . ASP A 1 284 ? -12.488 17.099 19.573 1.00 93.44 284 ASP A N 1
ATOM 2195 C CA . ASP A 1 284 ? -12.800 16.828 18.169 1.00 93.44 284 ASP A CA 1
ATOM 2196 C C . ASP A 1 284 ? -12.110 15.545 17.672 1.00 93.44 284 ASP A C 1
ATOM 2198 O O . ASP A 1 284 ? -12.763 14.633 17.160 1.00 93.44 284 ASP A O 1
ATOM 2202 N N . VAL A 1 285 ? -10.807 15.386 17.941 1.00 95.06 285 VAL A N 1
ATOM 2203 C CA . VAL A 1 285 ? -10.065 14.152 17.619 1.00 95.06 285 VAL A CA 1
ATOM 2204 C C . VAL A 1 285 ? -10.690 12.938 18.306 1.00 95.06 285 VAL A C 1
ATOM 2206 O O . VAL A 1 285 ? -10.886 11.895 17.676 1.00 95.06 285 VAL A O 1
ATOM 2209 N N . LYS A 1 286 ? -11.052 13.058 19.588 1.00 95.25 286 LYS A N 1
ATOM 2210 C CA . LYS A 1 286 ? -11.697 11.971 20.333 1.00 95.25 286 LYS A CA 1
ATOM 2211 C C . LYS A 1 286 ? -13.049 11.594 19.727 1.00 95.25 286 LYS A C 1
ATOM 2213 O O . LYS A 1 286 ? -13.344 10.401 19.618 1.00 95.25 286 LYS A O 1
ATOM 2218 N N . LEU A 1 287 ? -13.855 12.575 19.320 1.00 95.56 287 LEU A N 1
ATOM 2219 C CA . LEU A 1 287 ? -15.122 12.344 18.622 1.00 95.56 287 LEU A CA 1
ATOM 2220 C C . LEU A 1 287 ? -14.897 11.627 17.288 1.00 95.56 287 LEU A C 1
ATOM 2222 O O . LEU A 1 287 ? -15.583 10.647 17.009 1.00 95.56 287 LEU A O 1
ATOM 2226 N N . CYS A 1 288 ? -13.897 12.045 16.511 1.00 97.06 288 CYS A N 1
ATOM 2227 C CA . CYS A 1 288 ? -13.566 11.417 15.234 1.00 97.06 288 CYS A CA 1
ATOM 2228 C C . CYS A 1 288 ? -13.132 9.955 15.401 1.00 97.06 288 CYS A C 1
ATOM 2230 O O . CYS A 1 288 ? -13.609 9.083 14.680 1.00 97.06 288 CYS A O 1
ATOM 2232 N N . VAL A 1 289 ? -12.281 9.655 16.386 1.00 96.88 289 VAL A N 1
ATOM 2233 C CA . VAL A 1 289 ? -11.851 8.275 16.679 1.00 96.88 289 VAL A CA 1
ATOM 2234 C C . VAL A 1 289 ? -13.013 7.418 17.179 1.00 96.88 289 VAL A C 1
ATOM 2236 O O . VAL A 1 289 ? -13.140 6.262 16.779 1.00 96.88 289 VAL A O 1
ATOM 2239 N N . THR A 1 290 ? -13.898 7.996 17.994 1.00 96.50 290 THR A N 1
ATOM 2240 C CA . THR A 1 290 ? -15.132 7.331 18.436 1.00 96.50 290 THR A CA 1
ATOM 2241 C C . THR A 1 290 ? -16.022 6.999 17.237 1.00 96.50 290 THR A C 1
ATOM 2243 O O . THR A 1 290 ? -16.480 5.870 17.110 1.00 96.50 290 THR A O 1
ATOM 2246 N N . ALA A 1 291 ? -16.213 7.937 16.306 1.00 97.44 291 ALA A N 1
ATOM 2247 C CA . ALA A 1 291 ? -16.997 7.714 15.093 1.00 97.44 291 ALA A CA 1
ATOM 2248 C C . ALA A 1 291 ? -16.362 6.664 14.164 1.00 97.44 291 ALA A C 1
ATOM 2250 O O . ALA A 1 291 ? -17.067 5.800 13.634 1.00 97.44 291 ALA A O 1
ATOM 2251 N N . LEU A 1 292 ? -15.035 6.676 14.001 1.00 97.81 292 LEU A N 1
ATOM 2252 C CA . LEU A 1 292 ? -14.329 5.649 13.233 1.00 97.81 292 LEU A CA 1
ATOM 2253 C C . LEU A 1 292 ? -14.541 4.250 13.825 1.00 97.81 292 LEU A C 1
ATOM 2255 O O . LEU A 1 292 ? -14.769 3.302 13.075 1.00 97.81 292 LEU A O 1
ATOM 2259 N N . HIS A 1 293 ? -14.502 4.111 15.149 1.00 97.00 293 HIS A N 1
ATOM 2260 C CA . HIS A 1 293 ? -14.735 2.827 15.802 1.00 97.00 293 HIS A CA 1
ATOM 2261 C C . HIS A 1 293 ? -16.215 2.420 15.773 1.00 97.00 293 HIS A C 1
ATOM 2263 O O . HIS A 1 293 ? -16.559 1.375 15.223 1.00 97.00 293 HIS A O 1
ATOM 2269 N N . ASP A 1 294 ? -17.098 3.259 16.312 1.00 96.06 294 ASP A N 1
ATOM 2270 C CA . ASP A 1 294 ? -18.491 2.898 16.594 1.00 96.06 294 ASP A CA 1
ATOM 2271 C C . ASP A 1 294 ? -19.389 2.954 15.355 1.00 96.06 294 ASP A C 1
ATOM 2273 O O . ASP A 1 294 ? -20.328 2.170 15.234 1.00 96.06 294 ASP A O 1
ATOM 2277 N N . THR A 1 295 ? -19.117 3.875 14.426 1.00 95.94 295 THR A N 1
ATOM 2278 C CA . THR A 1 295 ? -19.921 4.042 13.201 1.00 95.94 295 THR A CA 1
ATOM 2279 C C . THR A 1 295 ? -19.278 3.326 12.016 1.00 95.94 295 THR A C 1
ATOM 2281 O O . THR A 1 295 ? -19.945 2.585 11.291 1.00 95.94 295 THR A O 1
ATOM 2284 N N . CYS A 1 296 ? -17.966 3.499 11.827 1.00 97.12 296 CYS A N 1
ATOM 2285 C CA . CYS A 1 296 ? -17.276 2.923 10.671 1.00 97.12 296 CYS A CA 1
ATOM 2286 C C . CYS A 1 296 ? -16.769 1.490 10.907 1.00 97.12 296 CYS A C 1
ATOM 2288 O O . CYS A 1 296 ? -16.445 0.806 9.939 1.00 97.12 296 CYS A O 1
ATOM 2290 N N . GLY A 1 297 ? -16.720 1.010 12.155 1.00 96.88 297 GLY A N 1
ATOM 2291 C CA . GLY A 1 297 ? -16.272 -0.347 12.484 1.00 96.88 297 GLY A CA 1
ATOM 2292 C C . GLY A 1 297 ? -14.752 -0.540 12.446 1.00 96.88 297 GLY A C 1
ATOM 2293 O O . GLY A 1 297 ? -14.279 -1.671 12.309 1.00 96.88 297 GLY A O 1
ATOM 2294 N N . VAL A 1 298 ? -13.970 0.542 12.538 1.00 97.44 298 VAL A N 1
ATOM 2295 C CA . VAL A 1 298 ? -12.505 0.466 12.611 1.00 97.44 298 VAL A CA 1
ATOM 2296 C C . VAL A 1 298 ? -12.098 -0.034 13.993 1.00 97.44 298 VAL A C 1
ATOM 2298 O O . VAL A 1 298 ? -12.270 0.652 14.996 1.00 97.44 298 VAL A O 1
ATOM 2301 N N . ILE A 1 299 ? -11.503 -1.220 14.045 1.00 95.50 299 ILE A N 1
ATOM 2302 C CA . ILE A 1 299 ? -11.115 -1.881 15.301 1.00 95.50 299 ILE A CA 1
ATOM 2303 C C . ILE A 1 299 ? -9.611 -2.114 15.410 1.00 95.50 299 ILE A C 1
ATOM 2305 O O . ILE A 1 299 ? -9.136 -2.603 16.431 1.00 95.50 299 ILE A O 1
ATOM 2309 N N . TYR A 1 300 ? -8.850 -1.799 14.367 1.00 95.62 300 TYR A N 1
ATOM 2310 C CA . TYR A 1 300 ? -7.413 -2.025 14.311 1.00 95.62 300 TYR A CA 1
ATOM 2311 C C . TYR A 1 300 ? -6.729 -0.881 13.561 1.00 95.62 300 TYR A C 1
ATOM 2313 O O . TYR A 1 300 ? -7.280 -0.360 12.595 1.00 95.62 300 TYR A O 1
ATOM 2321 N N . CYS A 1 301 ? -5.538 -0.495 14.011 1.00 95.81 301 CYS A N 1
ATOM 2322 C CA . CYS A 1 301 ? -4.700 0.500 13.353 1.00 95.81 301 CYS A CA 1
ATOM 2323 C C . CYS A 1 301 ? -3.230 0.111 13.546 1.00 95.81 301 CYS A C 1
ATOM 2325 O O . CYS A 1 301 ? -2.778 -0.059 14.684 1.00 95.81 301 CYS A O 1
ATOM 2327 N N . GLU A 1 302 ? -2.498 -0.048 12.447 1.00 95.06 302 GLU A N 1
ATOM 2328 C CA . GLU A 1 302 ? -1.055 -0.293 12.454 1.00 95.06 302 GLU A CA 1
ATOM 2329 C C . GLU A 1 302 ? -0.327 0.692 11.543 1.00 95.06 302 GLU A C 1
ATOM 2331 O O . GLU A 1 302 ? -0.872 1.149 10.539 1.00 95.06 302 GLU A O 1
ATOM 2336 N N . VAL A 1 303 ? 0.914 1.010 11.899 1.00 94.88 303 VAL A N 1
ATOM 2337 C CA . VAL A 1 303 ? 1.809 1.795 11.048 1.00 94.88 303 VAL A CA 1
ATOM 2338 C C . VAL A 1 303 ? 2.729 0.808 10.324 1.00 94.88 303 VAL A C 1
ATOM 2340 O O . VAL A 1 303 ? 3.413 0.033 11.003 1.00 94.88 303 VAL A O 1
ATOM 2343 N N . PRO A 1 304 ? 2.710 0.762 8.979 1.00 91.75 304 PRO A N 1
ATOM 2344 C CA . PRO A 1 304 ? 3.590 -0.119 8.223 1.00 91.75 304 PRO A CA 1
ATOM 2345 C C . PRO A 1 304 ? 5.057 0.231 8.455 1.00 91.75 304 PRO A C 1
ATOM 2347 O O . PRO A 1 304 ? 5.418 1.383 8.684 1.00 91.75 304 PRO A O 1
ATOM 2350 N N . VAL A 1 305 ? 5.910 -0.785 8.359 1.00 90.12 305 VAL A N 1
ATOM 2351 C CA . VAL A 1 305 ? 7.356 -0.579 8.242 1.00 90.12 305 VAL A CA 1
ATOM 2352 C C . VAL A 1 305 ? 7.639 -0.080 6.826 1.00 90.12 305 VAL A C 1
ATOM 2354 O O . VAL A 1 305 ? 6.974 -0.524 5.889 1.00 90.12 305 VAL A O 1
ATOM 2357 N N . LEU A 1 306 ? 8.599 0.835 6.678 1.00 89.19 306 LEU A N 1
ATOM 2358 C CA . LEU A 1 306 ? 9.030 1.302 5.362 1.00 89.19 306 LEU A CA 1
ATOM 2359 C C . LEU A 1 306 ? 9.489 0.118 4.509 1.00 89.19 306 LEU A C 1
ATOM 2361 O O . LEU A 1 306 ? 10.169 -0.791 4.994 1.00 89.19 306 LEU A O 1
ATOM 2365 N N . ASP A 1 307 ? 9.082 0.127 3.245 1.00 88.12 307 ASP A N 1
ATOM 2366 C CA . ASP A 1 307 ? 9.444 -0.922 2.307 1.00 88.12 307 ASP A CA 1
ATOM 2367 C C . ASP A 1 307 ? 10.891 -0.729 1.836 1.00 88.12 307 ASP A C 1
ATOM 2369 O O . ASP A 1 307 ? 11.181 0.042 0.926 1.00 88.12 307 ASP A O 1
ATOM 2373 N N . GLU A 1 308 ? 11.811 -1.449 2.475 1.00 88.38 308 GLU A N 1
ATOM 2374 C CA . GLU A 1 308 ? 13.227 -1.505 2.096 1.00 88.38 308 GLU A CA 1
ATOM 2375 C C . GLU A 1 308 ? 13.498 -2.553 0.995 1.00 88.38 308 GLU A C 1
ATOM 2377 O O . GLU A 1 308 ? 14.647 -2.939 0.775 1.00 88.38 308 GLU A O 1
ATOM 2382 N N . SER A 1 309 ? 12.459 -3.076 0.325 1.00 88.00 309 SER A N 1
ATOM 2383 C CA . SER A 1 309 ? 12.622 -4.082 -0.734 1.00 88.00 309 SER A CA 1
ATOM 2384 C C . SER A 1 309 ? 13.110 -3.514 -2.067 1.00 88.00 309 SER A C 1
ATOM 2386 O O . SER A 1 309 ? 13.471 -4.297 -2.955 1.00 88.00 309 SER A O 1
ATOM 2388 N N . ASP A 1 310 ? 13.161 -2.183 -2.206 1.00 87.38 310 ASP A N 1
ATOM 2389 C CA . ASP A 1 310 ? 13.717 -1.550 -3.397 1.00 87.38 310 ASP A CA 1
ATOM 2390 C C . ASP A 1 310 ? 15.191 -1.933 -3.594 1.00 87.38 310 ASP A C 1
ATOM 2392 O O . ASP A 1 310 ? 15.973 -2.113 -2.654 1.00 87.38 310 ASP A O 1
ATOM 2396 N N . PHE A 1 311 ? 15.571 -2.108 -4.855 1.00 88.56 311 PHE A N 1
ATOM 2397 C CA . PHE A 1 311 ? 16.864 -2.658 -5.209 1.00 88.56 311 PHE A CA 1
ATOM 2398 C C . PHE A 1 311 ? 17.832 -1.561 -5.636 1.00 88.56 311 PHE A C 1
ATOM 2400 O O . PHE A 1 311 ? 17.699 -0.948 -6.695 1.00 88.56 311 PHE A O 1
ATOM 2407 N N . VAL A 1 312 ? 18.903 -1.394 -4.864 1.00 90.31 312 VAL A N 1
ATOM 2408 C CA . VAL A 1 312 ? 20.019 -0.529 -5.254 1.00 90.31 312 VAL A CA 1
ATOM 2409 C C . VAL A 1 312 ? 20.900 -1.257 -6.274 1.00 90.31 312 VAL A C 1
ATOM 2411 O O . VAL A 1 312 ? 21.594 -2.229 -5.967 1.00 90.31 312 VAL A O 1
ATOM 2414 N N . PHE A 1 313 ? 20.875 -0.789 -7.524 1.00 93.00 313 PHE A N 1
ATOM 2415 C CA . PHE A 1 313 ? 21.616 -1.402 -8.629 1.00 93.00 313 PHE A CA 1
ATOM 2416 C C . PHE A 1 313 ? 23.090 -0.968 -8.681 1.00 93.00 313 PHE A C 1
ATOM 2418 O O . PHE A 1 313 ? 23.464 -0.124 -9.492 1.00 93.00 313 PHE A O 1
ATOM 2425 N N . ASP A 1 314 ? 23.955 -1.634 -7.911 1.00 93.81 314 ASP A N 1
ATOM 2426 C CA . ASP A 1 314 ? 25.416 -1.427 -7.985 1.00 93.81 314 ASP A CA 1
ATOM 2427 C C . ASP A 1 314 ? 26.016 -1.894 -9.326 1.00 93.81 314 ASP A C 1
ATOM 2429 O O . ASP A 1 314 ? 27.004 -1.350 -9.834 1.00 93.81 314 ASP A O 1
ATOM 2433 N N . LYS A 1 315 ? 25.436 -2.955 -9.906 1.00 94.88 315 LYS A N 1
ATOM 2434 C CA . LYS A 1 315 ? 25.866 -3.541 -11.182 1.00 94.88 315 LYS A CA 1
ATOM 2435 C C . LYS A 1 315 ? 24.678 -3.877 -12.067 1.00 94.88 315 LYS A C 1
ATOM 2437 O O . LYS A 1 315 ? 23.740 -4.546 -11.647 1.00 94.88 315 LYS A O 1
ATOM 2442 N N . LEU A 1 316 ? 24.779 -3.510 -13.341 1.00 92.44 316 LEU A N 1
ATOM 2443 C CA . LEU A 1 316 ? 23.816 -3.860 -14.383 1.00 92.44 316 LEU A CA 1
ATOM 2444 C C . LEU A 1 316 ? 24.540 -4.570 -15.524 1.00 92.44 316 LEU A C 1
ATOM 2446 O O . LEU A 1 316 ? 25.462 -4.023 -16.126 1.00 92.44 316 LEU A O 1
ATOM 2450 N N . HIS A 1 317 ? 24.125 -5.804 -15.825 1.00 89.50 317 HIS A N 1
ATOM 2451 C CA . HIS A 1 317 ? 24.771 -6.667 -16.829 1.00 89.50 317 HIS A CA 1
ATOM 2452 C C . HIS A 1 317 ? 26.282 -6.861 -16.589 1.00 89.50 317 HIS A C 1
ATOM 2454 O O . HIS A 1 317 ? 27.080 -6.872 -17.524 1.00 89.50 317 HIS A O 1
ATOM 2460 N N . GLY A 1 318 ? 26.685 -6.977 -15.318 1.00 91.06 318 GLY A N 1
ATOM 2461 C CA . GLY A 1 318 ? 28.087 -7.149 -14.921 1.00 91.06 318 GLY A CA 1
ATOM 2462 C C . GLY A 1 318 ? 28.944 -5.882 -15.009 1.00 91.06 318 GLY A C 1
ATOM 2463 O O . GLY A 1 318 ? 30.128 -5.945 -14.687 1.00 91.06 318 GLY A O 1
ATOM 2464 N N . LYS A 1 319 ? 28.368 -4.739 -15.404 1.00 91.31 319 LYS A N 1
ATOM 2465 C CA . LYS A 1 319 ? 29.042 -3.436 -15.425 1.00 91.31 319 LYS A CA 1
ATOM 2466 C C . LYS A 1 319 ? 28.654 -2.623 -14.201 1.00 91.31 319 LYS A C 1
ATOM 2468 O O . LYS A 1 319 ? 27.491 -2.639 -13.804 1.00 91.31 319 LYS A O 1
ATOM 2473 N N . GLU A 1 320 ? 29.625 -1.924 -13.632 1.00 94.94 320 GLU A N 1
ATOM 2474 C CA . GLU A 1 320 ? 29.408 -1.013 -12.507 1.00 94.94 320 GLU A CA 1
ATOM 2475 C C . GLU A 1 320 ? 28.575 0.192 -12.938 1.00 94.94 320 GLU A C 1
ATOM 2477 O O . GLU A 1 320 ? 28.718 0.693 -14.058 1.00 94.94 320 GLU A O 1
ATOM 2482 N N . VAL A 1 321 ? 27.667 0.603 -12.056 1.00 94.62 321 VAL A N 1
ATOM 2483 C CA . VAL A 1 321 ? 26.887 1.829 -12.197 1.00 94.62 321 VAL A CA 1
ATOM 2484 C C . VAL A 1 321 ? 27.559 2.892 -11.336 1.00 94.62 321 VAL A C 1
ATOM 2486 O O . VAL A 1 321 ? 27.545 2.819 -10.114 1.00 94.62 321 VAL A O 1
ATOM 2489 N N . ASP A 1 322 ? 28.184 3.867 -11.982 1.00 94.19 322 ASP A N 1
ATOM 2490 C CA . ASP A 1 322 ? 28.758 5.042 -11.336 1.00 94.19 322 ASP A CA 1
ATOM 2491 C C . ASP A 1 322 ? 27.670 6.058 -10.959 1.00 94.19 322 ASP A C 1
ATOM 2493 O O . ASP A 1 322 ? 26.640 6.176 -11.635 1.00 94.19 322 ASP A O 1
ATOM 2497 N N . CYS A 1 323 ? 27.929 6.842 -9.908 1.00 93.62 323 CYS A N 1
ATOM 2498 C CA . CYS A 1 323 ? 27.008 7.876 -9.431 1.00 93.62 323 CYS A CA 1
ATOM 2499 C C . CYS A 1 323 ? 26.639 8.869 -10.542 1.00 93.62 323 CYS A C 1
ATOM 2501 O O . CYS A 1 323 ? 25.470 9.205 -10.702 1.00 93.62 323 CYS A O 1
ATOM 2503 N N . GLU A 1 324 ? 27.597 9.258 -11.391 1.00 95.75 324 GLU A N 1
ATOM 2504 C CA . GLU A 1 324 ? 27.338 10.173 -12.509 1.00 95.75 324 GLU A CA 1
ATOM 2505 C C . GLU A 1 324 ? 26.356 9.585 -13.533 1.00 95.75 324 GLU A C 1
ATOM 2507 O O . GLU A 1 324 ? 25.592 10.313 -14.173 1.00 95.75 324 GLU A O 1
ATOM 2512 N N . THR A 1 325 ? 26.375 8.269 -13.759 1.00 93.50 325 THR A N 1
ATOM 2513 C CA . THR A 1 325 ? 25.401 7.616 -14.645 1.00 93.50 325 THR A CA 1
ATOM 2514 C C . THR A 1 325 ? 24.027 7.557 -13.999 1.00 93.50 325 THR A C 1
ATOM 2516 O O . THR A 1 325 ? 23.045 7.854 -14.685 1.00 93.50 325 THR A O 1
ATOM 2519 N N . ALA A 1 326 ? 23.946 7.223 -12.709 1.00 94.88 326 ALA A N 1
ATOM 2520 C CA . ALA A 1 326 ? 22.690 7.232 -11.965 1.00 94.88 326 ALA A CA 1
ATOM 2521 C C . ALA A 1 326 ? 22.049 8.629 -11.981 1.00 94.88 326 ALA A C 1
ATOM 2523 O O . ALA A 1 326 ? 20.904 8.774 -12.406 1.00 94.88 326 ALA A O 1
ATOM 2524 N N . GLU A 1 327 ? 22.818 9.677 -11.678 1.00 94.75 327 GLU A N 1
ATOM 2525 C CA . GLU A 1 327 ? 22.362 11.070 -11.735 1.00 94.75 327 GLU A CA 1
ATOM 2526 C C . GLU A 1 327 ? 21.918 11.481 -13.144 1.00 94.75 327 GLU A C 1
ATOM 2528 O O . GLU A 1 327 ? 20.896 12.146 -13.319 1.00 94.75 327 GLU A O 1
ATOM 2533 N N . ARG A 1 328 ? 22.640 11.074 -14.196 1.00 95.62 328 ARG A N 1
ATOM 2534 C CA . ARG A 1 328 ? 22.242 11.357 -15.587 1.00 95.62 328 ARG A CA 1
ATOM 2535 C C . ARG A 1 328 ? 20.953 10.648 -15.997 1.00 95.62 328 ARG A C 1
ATOM 2537 O O . ARG A 1 328 ? 20.221 11.164 -16.847 1.00 95.62 328 ARG A O 1
ATOM 2544 N N . VAL A 1 329 ? 20.687 9.450 -15.480 1.00 95.38 329 VAL A N 1
ATOM 2545 C CA . VAL A 1 329 ? 19.409 8.753 -15.690 1.00 95.38 329 VAL A CA 1
ATOM 2546 C C . VAL A 1 329 ? 18.303 9.455 -14.908 1.00 95.38 329 VAL A C 1
ATOM 2548 O O . VAL A 1 329 ? 17.295 9.818 -15.514 1.00 95.38 329 VAL A O 1
ATOM 2551 N N . MET A 1 330 ? 18.527 9.751 -13.627 1.00 94.75 330 MET A N 1
ATOM 2552 C CA . MET A 1 330 ? 17.551 10.425 -12.771 1.00 94.75 330 MET A CA 1
ATOM 2553 C C . MET A 1 330 ? 17.146 11.787 -13.341 1.00 94.75 330 MET A C 1
ATOM 2555 O O . MET A 1 330 ? 15.970 12.026 -13.583 1.00 94.75 330 MET A O 1
ATOM 2559 N N . ASN A 1 331 ? 18.113 12.623 -13.733 1.00 95.06 331 ASN A N 1
ATOM 2560 C CA . ASN A 1 331 ? 17.855 13.914 -14.378 1.00 95.06 331 ASN A CA 1
ATOM 2561 C C . ASN A 1 331 ? 16.999 13.798 -15.648 1.00 95.06 331 ASN A C 1
ATOM 2563 O O . ASN A 1 331 ? 16.206 14.688 -15.958 1.00 95.06 331 ASN A O 1
ATOM 2567 N N . ARG A 1 332 ? 17.160 12.717 -16.422 1.00 95.75 332 ARG A N 1
ATOM 2568 C CA . ARG A 1 332 ? 16.318 12.478 -17.601 1.00 95.75 332 ARG A CA 1
ATOM 2569 C C . ARG A 1 332 ? 14.904 12.074 -17.214 1.00 95.75 332 ARG A C 1
ATOM 2571 O O . ARG A 1 332 ? 13.981 12.511 -17.892 1.00 95.75 332 ARG A O 1
ATOM 2578 N N . TRP A 1 333 ? 14.726 11.288 -16.157 1.00 95.75 333 TRP A N 1
ATOM 2579 C CA . TRP A 1 333 ? 13.403 10.976 -15.621 1.00 95.75 333 TRP A CA 1
ATOM 2580 C C . TRP A 1 333 ? 12.710 12.206 -15.044 1.00 95.75 333 TRP A C 1
ATOM 2582 O O . TRP A 1 333 ? 11.575 12.466 -15.428 1.00 95.75 333 TRP A O 1
ATOM 2592 N N . THR A 1 334 ? 13.407 13.026 -14.255 1.00 92.50 334 THR A N 1
ATOM 2593 C CA . THR A 1 334 ? 12.878 14.294 -13.733 1.00 92.50 334 THR A CA 1
ATOM 2594 C C . THR A 1 334 ? 12.408 15.204 -14.867 1.00 92.50 334 THR A C 1
ATOM 2596 O O . THR A 1 334 ? 11.280 15.682 -14.844 1.00 92.50 334 THR A O 1
ATOM 2599 N N . ARG A 1 335 ? 13.219 15.368 -15.925 1.00 94.25 335 ARG A N 1
ATOM 2600 C CA . ARG A 1 335 ? 12.830 16.155 -17.113 1.00 94.25 335 ARG A CA 1
ATOM 2601 C C . ARG A 1 335 ? 11.629 15.580 -17.865 1.00 94.25 335 ARG A C 1
ATOM 2603 O O . ARG A 1 335 ? 10.884 16.342 -18.464 1.00 94.25 335 ARG A O 1
ATOM 2610 N N . ARG A 1 336 ? 11.461 14.254 -17.901 1.00 93.62 336 ARG A N 1
ATOM 2611 C CA . ARG A 1 336 ? 10.269 13.633 -18.505 1.00 93.62 336 ARG A CA 1
ATOM 2612 C C . ARG A 1 336 ? 9.032 13.883 -17.649 1.00 93.62 336 ARG A C 1
ATOM 2614 O O . ARG A 1 336 ? 7.986 14.168 -18.213 1.00 93.62 336 ARG A O 1
ATOM 2621 N N . GLY A 1 337 ? 9.169 13.809 -16.325 1.00 87.81 337 GLY A N 1
ATOM 2622 C CA . GLY A 1 337 ? 8.089 14.104 -15.385 1.00 87.81 337 GLY A CA 1
ATOM 2623 C C . GLY A 1 337 ? 7.574 15.531 -15.547 1.00 87.81 337 GLY A C 1
ATOM 2624 O O . GLY A 1 337 ? 6.380 15.725 -15.736 1.00 87.81 337 GLY A O 1
ATOM 2625 N N . THR A 1 338 ? 8.475 16.516 -15.609 1.00 87.81 338 THR A N 1
ATOM 2626 C CA . THR A 1 338 ? 8.089 17.926 -15.792 1.00 87.81 338 THR A CA 1
ATOM 2627 C C . THR A 1 338 ? 7.496 18.243 -17.166 1.00 87.81 338 THR A C 1
ATOM 2629 O O . THR A 1 338 ? 6.837 19.262 -17.314 1.00 87.81 338 THR A O 1
ATOM 2632 N N . GLN A 1 339 ? 7.723 17.407 -18.185 1.00 89.25 339 GLN A N 1
ATOM 2633 C CA . GLN A 1 339 ? 7.117 17.566 -19.516 1.00 89.25 339 GLN A CA 1
ATOM 2634 C C . GLN A 1 339 ? 5.720 16.945 -19.631 1.00 89.25 339 GLN A C 1
ATOM 2636 O O . GLN A 1 339 ? 5.024 17.216 -20.607 1.00 89.25 339 GLN A O 1
ATOM 2641 N N . GLN A 1 340 ? 5.353 16.053 -18.708 1.00 79.50 340 GLN A N 1
ATOM 2642 C CA . GLN A 1 340 ? 4.074 15.336 -18.720 1.00 79.50 340 GLN A CA 1
ATOM 2643 C C . GLN A 1 340 ? 3.018 15.959 -17.796 1.00 79.50 340 GLN A C 1
ATOM 2645 O O . GLN A 1 340 ? 1.864 15.537 -17.860 1.00 79.50 340 GLN A O 1
ATOM 2650 N N . GLN A 1 341 ? 3.413 16.923 -16.960 1.00 63.28 341 GLN A N 1
ATOM 2651 C CA . GLN A 1 341 ? 2.533 17.752 -16.131 1.00 63.28 341 GLN A CA 1
ATOM 2652 C C . GLN A 1 341 ? 2.026 18.962 -16.919 1.00 63.28 341 GLN A C 1
ATOM 2654 O O . GLN A 1 341 ? 0.838 19.307 -16.744 1.00 63.28 341 GLN A O 1
#

Foldseek 3Di:
DDDDDDDDDDDDPDDDDDDDPDPDDDDDDDDDDDDDDDDDDDDDDDDDDDDDDDDDDPPDPPPPPPPPPDDDDPDDPPNDPPPDDDDDPAPDPDVVVRLVVVLLVLLEDDPPDAFFLKKFFFADDLVVLVVCVLVLLVLLCQLLVHDSVQKDKDHKQFADPDPDADADDPSGQAFCLHDQFDPCSVVVVVVDPDTHDRFGGIMMTIGGDQDPDPDDVCPVVSSVVSNVSLVSLSVLLVCLVVVPPDPPPPPPDDDDDDDDDDDDPPDDDDDDDDDDDPVVSVVSSNVSSCCCCVVSRGNTMGRDDDPPVRDDPCDRPNDGDDPVNSVVSHVVSVVVVVVVD